Protein AF-A0A1F3AH30-F1 (afdb_monomer_lite)

Sequence (326 aa):
MCEVQVRTVLQHAWAEIEHDVQYKSEADLPKSLKKKFLSLAGLLEIADREFQAIQDEDARLKSSVLADLQDELTRDAVSETQNIATKGPSDGQNVNQNVRALLLQGLFHEAIKIYDEKIAAEPRSYTLYIGRAKARFLSGDTTGAKEDIEVALDLNPDAHVARNLKVKIIEGDVRAIPLTNDVALARSKTHAGNAALRDGMGVAAYEFYSDAQKAGASVPFSITNKAMACLVAGDYEGAKILLDSFRVIYGTPAAINIQALYTLLSCLTDAVDWEARIADLQKSVEEKGDFEMQLSPLPIVKEGLEKTVIDAEHRRRIAETFGALG

pLDDT: mean 84.52, std 13.94, range [35.22, 97.81]

Secondary structure (DSSP, 8-state):
--------HHHHHHHHHHHHHHHH-TTT--HHHHHHHHHHHHHHHHHHHHHHHHHHHHHHHHHHHHHHHHHHHHHHHHHHHHHHTTS-------GGG-HHHHHHTT-HHHHHHHHHHHHHH-TT-HHHHHHHHHHHHHHT-HHHHHHHHHHHHHH-TT-HHHHHHHHHHHH-----S-----HHHHHHHHHHHHHHHHTT-HHHHHHHHHHHHHTT--HHHHHHHHHHHHHHHT-HHHHHHHHHT----TTSHHHHHHHHHHHHHHHHTT-TTHHHHHHHHHHHHHHH----GGGSSHHHHHHHHHHH---HHHHHHHHHHHHTT-

Structure (mmCIF, N/CA/C/O backbone):
data_AF-A0A1F3AH30-F1
#
_entry.id   AF-A0A1F3AH30-F1
#
loop_
_atom_site.group_PDB
_atom_site.id
_atom_site.type_symbol
_atom_site.label_atom_id
_atom_site.label_alt_id
_atom_site.label_comp_id
_atom_site.label_asym_id
_atom_site.label_entity_id
_atom_site.label_seq_id
_atom_site.pdbx_PDB_ins_code
_atom_site.Cartn_x
_atom_site.Cartn_y
_atom_site.Cartn_z
_atom_site.occupancy
_atom_site.B_iso_or_equiv
_atom_site.auth_seq_id
_atom_site.auth_comp_id
_atom_site.auth_asym_id
_atom_site.auth_atom_id
_atom_site.pdbx_PDB_model_num
ATOM 1 N N . MET A 1 1 ? -29.067 22.605 17.249 1.00 40.50 1 MET A N 1
ATOM 2 C CA . MET A 1 1 ? -28.159 21.446 17.380 1.00 40.50 1 MET A CA 1
ATOM 3 C C . MET A 1 1 ? -28.808 20.298 16.647 1.00 40.50 1 MET A C 1
ATOM 5 O O . MET A 1 1 ? -29.960 20.014 16.940 1.00 40.50 1 MET A O 1
ATOM 9 N N . CYS A 1 2 ? -28.123 19.723 15.666 1.00 41.19 2 CYS A N 1
ATOM 10 C CA . CYS A 1 2 ? -28.570 18.515 14.984 1.00 41.19 2 CYS A CA 1
ATOM 11 C C . CYS A 1 2 ? -27.630 17.394 15.441 1.00 41.19 2 CYS A C 1
ATOM 13 O O . CYS A 1 2 ? -26.417 17.556 15.316 1.00 41.19 2 CYS A O 1
ATOM 15 N N . GLU A 1 3 ? -28.166 16.325 16.028 1.00 53.28 3 GLU A N 1
ATOM 16 C CA . GLU A 1 3 ? -27.409 15.116 16.368 1.00 53.28 3 GLU A CA 1
ATOM 17 C C . GLU A 1 3 ? -27.672 14.087 15.270 1.00 53.28 3 GLU A C 1
ATOM 19 O O . GLU A 1 3 ? -28.821 13.739 14.997 1.00 53.28 3 GLU A O 1
ATOM 24 N N . VAL A 1 4 ? -26.611 13.629 14.610 1.00 47.59 4 VAL A N 1
ATOM 25 C CA . VAL A 1 4 ? -26.699 12.563 13.611 1.00 47.59 4 VAL A CA 1
ATOM 26 C C . VAL A 1 4 ? -26.415 11.249 14.325 1.00 47.59 4 VAL A C 1
ATOM 28 O O . VAL A 1 4 ? -25.284 11.005 14.737 1.00 47.59 4 VAL A O 1
ATOM 31 N N . GLN A 1 5 ? -27.437 10.407 14.474 1.00 50.19 5 GLN A N 1
ATOM 32 C CA . GLN A 1 5 ? -27.267 9.047 14.981 1.00 50.19 5 GLN A CA 1
ATOM 33 C C . GLN A 1 5 ? -27.132 8.071 13.816 1.00 50.19 5 GLN A C 1
ATOM 35 O O . GLN A 1 5 ? -28.026 7.967 12.978 1.00 50.19 5 GLN A O 1
ATOM 40 N N . VAL A 1 6 ? -26.022 7.337 13.779 1.00 59.97 6 VAL A N 1
ATOM 41 C CA . VAL A 1 6 ? -25.834 6.214 12.857 1.00 59.97 6 VAL A CA 1
ATOM 42 C C . VAL A 1 6 ? -26.335 4.959 13.566 1.00 59.97 6 VAL A C 1
ATOM 44 O O . VAL A 1 6 ? -25.810 4.595 14.615 1.00 59.97 6 VAL A O 1
ATOM 47 N N . ARG A 1 7 ? -27.378 4.328 13.020 1.00 70.00 7 ARG A N 1
ATOM 48 C CA . ARG A 1 7 ? -27.951 3.069 13.516 1.00 70.00 7 ARG A CA 1
ATOM 49 C C . ARG A 1 7 ? -27.998 2.060 12.380 1.00 70.00 7 ARG A C 1
ATOM 51 O O . ARG A 1 7 ? -28.249 2.440 11.235 1.00 70.00 7 ARG A O 1
ATOM 58 N N . THR A 1 8 ? -27.796 0.785 12.686 1.00 79.88 8 THR A N 1
ATOM 59 C CA . THR A 1 8 ? -28.009 -0.273 11.693 1.00 79.88 8 THR A CA 1
ATOM 60 C C . THR A 1 8 ? -29.505 -0.445 11.409 1.00 79.88 8 THR A C 1
ATOM 62 O O . THR A 1 8 ? -30.362 -0.037 12.199 1.00 79.88 8 THR A O 1
ATOM 65 N N . VAL A 1 9 ? -29.845 -1.080 10.283 1.00 79.94 9 VAL A N 1
ATOM 66 C CA . VAL A 1 9 ? -31.245 -1.387 9.936 1.00 79.94 9 VAL A CA 1
ATOM 67 C C . VAL A 1 9 ? -31.906 -2.244 11.024 1.00 79.94 9 VAL A C 1
ATOM 69 O O . VAL A 1 9 ? -33.077 -2.040 11.334 1.00 79.94 9 VAL A O 1
ATOM 72 N N . LEU A 1 10 ? -31.151 -3.154 11.651 1.00 80.69 10 LEU A N 1
ATOM 73 C CA . LEU A 1 10 ? -31.645 -4.003 12.738 1.00 80.69 10 LEU A CA 1
ATOM 74 C C . LEU A 1 10 ? -31.864 -3.215 14.031 1.00 80.69 10 LEU A C 1
ATOM 76 O O . LEU A 1 10 ? -32.889 -3.405 14.679 1.00 80.69 10 LEU A O 1
ATOM 80 N N . GLN A 1 11 ? -30.963 -2.292 14.376 1.00 78.81 11 GLN A N 1
ATOM 81 C CA . GLN A 1 11 ? -31.144 -1.394 15.521 1.00 78.81 11 GLN A CA 1
ATOM 82 C C . GLN A 1 11 ? -32.345 -0.459 15.328 1.00 78.81 11 GLN A C 1
ATOM 84 O O . GLN A 1 11 ? -33.081 -0.192 16.277 1.00 78.81 11 GLN A O 1
ATOM 89 N N . HIS A 1 12 ? -32.575 0.021 14.101 1.00 81.19 12 HIS A N 1
ATOM 90 C CA . HIS A 1 12 ? -33.746 0.833 13.771 1.00 81.19 12 HIS A CA 1
ATOM 91 C C . HIS A 1 12 ? -35.044 0.021 13.859 1.00 81.19 12 HIS A C 1
ATOM 93 O O . HIS A 1 12 ? -35.981 0.439 14.534 1.00 81.19 12 HIS A O 1
ATOM 99 N N . ALA A 1 13 ? -35.078 -1.160 13.234 1.00 79.75 13 ALA A N 1
ATOM 100 C CA . ALA A 1 13 ? -36.226 -2.059 13.295 1.00 79.75 13 ALA A CA 1
ATOM 101 C C . ALA A 1 13 ? -36.535 -2.485 14.739 1.00 79.75 13 ALA A C 1
ATOM 103 O O . ALA A 1 13 ? -37.696 -2.528 15.135 1.00 79.75 13 ALA A O 1
ATOM 104 N N . TRP A 1 14 ? -35.505 -2.749 15.551 1.00 82.75 14 TRP A N 1
ATOM 105 C CA . TRP A 1 14 ? -35.677 -3.038 16.971 1.00 82.75 14 TRP A CA 1
ATOM 106 C C . TRP A 1 14 ? -36.277 -1.854 17.729 1.00 82.75 14 TRP A C 1
ATOM 108 O O . TRP A 1 14 ? -37.234 -2.052 18.469 1.00 82.75 14 TRP A O 1
ATOM 118 N N . ALA A 1 15 ? -35.767 -0.637 17.522 1.00 80.88 15 ALA A N 1
ATOM 119 C CA . ALA A 1 15 ? -36.285 0.557 18.187 1.00 80.88 15 ALA A CA 1
ATOM 120 C C . ALA A 1 15 ? -37.761 0.827 17.840 1.00 80.88 15 ALA A C 1
ATOM 122 O O . ALA A 1 15 ? -38.532 1.203 18.720 1.00 80.88 15 ALA A O 1
ATOM 123 N N . GLU A 1 16 ? -38.174 0.591 16.591 1.00 81.88 16 GLU A N 1
ATOM 124 C CA . GLU A 1 16 ? -39.583 0.661 16.180 1.00 81.88 16 GLU A CA 1
ATOM 125 C C . GLU A 1 16 ? -40.438 -0.413 16.863 1.00 81.88 16 GLU A C 1
ATOM 127 O O . GLU A 1 16 ? -41.488 -0.100 17.421 1.00 81.88 16 GLU A O 1
ATOM 132 N N . ILE A 1 17 ? -39.984 -1.672 16.865 1.00 80.75 17 ILE A N 1
ATOM 133 C CA . ILE A 1 17 ? -40.708 -2.794 17.483 1.00 80.75 17 ILE A CA 1
ATOM 134 C C . ILE A 1 17 ? -40.824 -2.602 19.000 1.00 80.75 17 ILE A C 1
ATOM 136 O O . ILE A 1 17 ? -41.885 -2.840 19.576 1.00 80.75 17 ILE A O 1
ATOM 140 N N . GLU A 1 18 ? -39.745 -2.180 19.657 1.00 79.25 18 GLU A N 1
ATOM 141 C CA . GLU A 1 18 ? -39.722 -1.881 21.085 1.00 79.25 18 GLU A CA 1
ATOM 142 C C . GLU A 1 18 ? -40.681 -0.750 21.421 1.00 79.25 18 GLU A C 1
ATOM 144 O O . GLU A 1 18 ? -41.494 -0.908 22.333 1.00 79.25 18 GLU A O 1
ATOM 149 N N . HIS A 1 19 ? -40.635 0.342 20.658 1.00 75.94 19 HIS A N 1
ATOM 150 C CA . HIS A 1 19 ? -41.541 1.463 20.839 1.00 75.94 19 HIS A CA 1
ATOM 151 C C . HIS A 1 19 ? -43.002 1.031 20.658 1.00 75.94 19 HIS A C 1
ATOM 153 O O . HIS A 1 19 ? -43.820 1.297 21.530 1.00 75.94 19 HIS A O 1
ATOM 159 N N . ASP A 1 20 ? -43.343 0.294 19.601 1.00 73.50 20 ASP A N 1
ATOM 160 C CA . ASP A 1 20 ? -44.716 -0.158 19.346 1.00 73.50 20 ASP A CA 1
ATOM 161 C C . ASP A 1 20 ? -45.248 -1.135 20.400 1.00 73.50 20 ASP A C 1
ATOM 163 O O . ASP A 1 20 ? -46.430 -1.086 20.758 1.00 73.50 20 ASP A O 1
ATOM 167 N N . VAL A 1 21 ? -44.390 -2.026 20.903 1.00 71.44 21 VAL A N 1
ATOM 168 C CA . VAL A 1 21 ? -44.751 -2.977 21.957 1.00 71.44 21 VAL A CA 1
ATOM 169 C C . VAL A 1 21 ? -44.895 -2.251 23.292 1.00 71.44 21 VAL A C 1
ATOM 171 O O . VAL A 1 21 ? -45.931 -2.388 23.933 1.00 71.44 21 VAL A O 1
ATOM 174 N N . GLN A 1 22 ? -43.918 -1.437 23.699 1.00 64.25 22 GLN A N 1
ATOM 175 C CA . GLN A 1 22 ? -43.965 -0.711 24.973 1.00 64.25 22 GLN A CA 1
ATOM 176 C C . GLN A 1 22 ? -45.090 0.329 25.008 1.00 64.25 22 GLN A C 1
ATOM 178 O O . GLN A 1 22 ? -45.820 0.389 25.996 1.00 64.25 22 GLN A O 1
ATOM 183 N N . TYR A 1 23 ? -45.303 1.071 23.918 1.00 58.66 23 TYR A N 1
ATOM 184 C CA . TYR A 1 23 ? -46.345 2.096 23.815 1.00 58.66 23 TYR A CA 1
ATOM 185 C C . TYR A 1 23 ? -47.763 1.507 23.879 1.00 58.66 23 TYR A C 1
ATOM 187 O O . TYR A 1 23 ? -48.676 2.137 24.407 1.00 58.66 23 TYR A O 1
ATOM 195 N N . LYS A 1 24 ? -47.971 0.279 23.377 1.00 61.84 24 LYS A N 1
ATOM 196 C CA . LYS A 1 24 ? -49.280 -0.400 23.424 1.00 61.84 24 LYS A CA 1
ATOM 197 C C . LYS A 1 24 ? -49.486 -1.280 24.664 1.00 61.84 24 LYS A C 1
ATOM 199 O O . LYS A 1 24 ? -50.596 -1.775 24.847 1.00 61.84 24 LYS A O 1
ATOM 204 N N . SER A 1 25 ? -48.470 -1.512 25.504 1.00 59.97 25 SER A N 1
ATOM 205 C CA . SER A 1 25 ? -48.542 -2.529 26.570 1.00 59.97 25 SER A CA 1
ATOM 206 C C . SER A 1 25 ? -47.888 -2.149 27.906 1.00 59.97 25 SER A C 1
ATOM 208 O O . SER A 1 25 ? -47.447 -3.043 28.633 1.00 59.97 25 SER A O 1
ATOM 210 N N . GLU A 1 26 ? -47.807 -0.860 28.240 1.00 50.31 26 GLU A N 1
ATOM 211 C CA . GLU A 1 26 ? -47.040 -0.324 29.382 1.00 50.31 26 GLU A CA 1
ATOM 212 C C . GLU A 1 26 ? -47.338 -0.992 30.751 1.00 50.31 26 GLU A C 1
ATOM 214 O O . GLU A 1 26 ? -46.479 -0.984 31.631 1.00 50.31 26 GLU A O 1
ATOM 219 N N . ALA A 1 27 ? -48.497 -1.649 30.929 1.00 55.50 27 ALA A N 1
ATOM 220 C CA . ALA A 1 27 ? -48.903 -2.268 32.200 1.00 55.50 27 ALA A CA 1
ATOM 221 C C . ALA A 1 27 ? -49.096 -3.806 32.206 1.00 55.50 27 ALA A C 1
ATOM 223 O O . ALA A 1 27 ? -49.029 -4.401 33.281 1.00 55.50 27 ALA A O 1
ATOM 224 N N . ASP A 1 28 ? -49.287 -4.479 31.061 1.00 64.75 28 ASP A N 1
ATOM 225 C CA . ASP A 1 28 ? -49.994 -5.783 31.055 1.00 64.75 28 ASP A CA 1
ATOM 226 C C . ASP A 1 28 ? -49.254 -6.981 30.445 1.00 64.75 28 ASP A C 1
ATOM 228 O O . ASP A 1 28 ? -49.804 -8.083 30.400 1.00 64.75 28 ASP A O 1
ATOM 232 N N . LEU A 1 29 ? -48.007 -6.837 29.981 1.00 73.38 29 LEU A N 1
ATOM 233 C CA . LEU A 1 29 ? -47.340 -7.961 29.316 1.00 73.38 29 LEU A CA 1
ATOM 234 C C . LEU A 1 29 ? -46.979 -9.074 30.332 1.00 73.38 29 LEU A C 1
ATOM 236 O O . LEU A 1 29 ? -46.137 -8.856 31.213 1.00 73.38 29 LEU A O 1
ATOM 240 N N . PRO A 1 30 ? -47.545 -10.296 30.222 1.00 83.94 30 PRO A N 1
ATOM 241 C CA . PRO A 1 30 ? -47.226 -11.393 31.128 1.00 83.94 30 PRO A CA 1
ATOM 242 C C . PRO A 1 30 ? -45.725 -11.693 31.137 1.00 83.94 30 PRO A C 1
ATOM 244 O O . PRO A 1 30 ? -45.062 -11.667 30.095 1.00 83.94 30 PRO A O 1
ATOM 247 N N . LYS A 1 31 ? -45.183 -12.066 32.304 1.00 80.81 31 LYS A N 1
ATOM 248 C CA . LYS A 1 31 ? -43.741 -12.340 32.487 1.00 80.81 31 LYS A CA 1
ATOM 249 C C . LYS A 1 31 ? -43.167 -13.310 31.444 1.00 80.81 31 LYS A C 1
ATOM 251 O O . LYS A 1 31 ? -42.023 -13.153 31.021 1.00 80.81 31 LYS A O 1
ATOM 256 N N . SER A 1 32 ? -43.955 -14.298 31.016 1.00 80.56 32 SER A N 1
ATOM 257 C CA . SER A 1 32 ? -43.567 -15.273 29.991 1.00 80.56 32 SER A CA 1
ATOM 258 C C . SER A 1 32 ? -43.358 -14.642 28.610 1.00 80.56 32 SER A C 1
ATOM 260 O O . SER A 1 32 ? -42.410 -15.013 27.920 1.00 80.56 32 SER A O 1
ATOM 262 N N . LEU A 1 33 ? -44.190 -13.674 28.216 1.00 80.44 33 LEU A N 1
ATOM 263 C CA . LEU A 1 33 ? -44.053 -12.945 26.954 1.00 80.44 33 LEU A CA 1
ATOM 264 C C . LEU A 1 33 ? -42.912 -11.925 27.021 1.00 80.44 33 LEU A C 1
ATOM 266 O O . LEU A 1 33 ? -42.121 -11.856 26.085 1.00 80.44 33 LEU A O 1
ATOM 270 N N . LYS A 1 34 ? -42.734 -11.238 28.158 1.00 81.19 34 LYS A N 1
ATOM 271 C CA . LYS A 1 34 ? -41.609 -10.308 28.360 1.00 81.19 34 LYS A CA 1
ATOM 272 C C . LYS A 1 34 ? -40.264 -11.025 28.237 1.00 81.19 34 LYS A C 1
ATOM 274 O O . LYS A 1 34 ? -39.346 -10.519 27.603 1.00 81.19 34 LYS A O 1
ATOM 279 N N . LYS A 1 35 ? -40.162 -12.243 28.784 1.00 83.19 35 LYS A N 1
ATOM 280 C CA . LYS A 1 35 ? -38.963 -13.078 28.643 1.00 83.19 35 LYS A CA 1
ATOM 281 C C . LYS A 1 35 ? -38.677 -13.433 27.179 1.00 83.19 35 LYS A C 1
ATOM 283 O O . LYS A 1 35 ? -37.533 -13.322 26.761 1.00 83.19 35 LYS A O 1
ATOM 288 N N . LYS A 1 36 ? -39.695 -13.820 26.398 1.00 84.81 36 LYS A N 1
ATOM 289 C CA . LYS A 1 36 ? -39.532 -14.111 24.959 1.00 84.81 36 LYS A CA 1
ATOM 290 C C . LYS A 1 36 ? -39.115 -12.871 24.166 1.00 84.81 36 LYS A C 1
ATOM 292 O O . LYS A 1 36 ? -38.245 -12.973 23.312 1.00 84.81 36 LYS A O 1
ATOM 297 N N . PHE A 1 37 ? -39.704 -11.720 24.479 1.00 81.88 37 PHE A N 1
ATOM 298 C CA . PHE A 1 37 ? -39.368 -10.442 23.857 1.00 81.88 37 PHE A CA 1
ATOM 299 C C . PHE A 1 37 ? -37.901 -10.057 24.099 1.00 81.88 37 PHE A C 1
ATOM 301 O O . PHE A 1 37 ? -37.177 -9.770 23.153 1.00 81.88 37 PHE A O 1
ATOM 308 N N . LEU A 1 38 ? -37.424 -10.172 25.344 1.00 81.81 38 LEU A N 1
ATOM 309 C CA . LEU A 1 38 ? -36.011 -9.956 25.682 1.00 81.81 38 LEU A CA 1
ATOM 310 C C . LEU A 1 38 ? -35.075 -10.962 24.992 1.00 81.81 38 LEU A C 1
ATOM 312 O O . LEU A 1 38 ? -33.978 -10.598 24.584 1.00 81.81 38 LEU A O 1
ATOM 316 N N . SER A 1 39 ? -35.492 -12.222 24.829 1.00 87.38 39 SER A N 1
ATOM 317 C CA . SER A 1 39 ? -34.709 -13.202 24.064 1.00 87.38 39 SER A CA 1
ATOM 318 C C . SER A 1 39 ? -34.597 -12.839 22.579 1.00 87.38 39 SER A C 1
ATOM 320 O O . SER A 1 39 ? -33.537 -13.042 21.997 1.00 87.38 39 SER A O 1
ATOM 322 N N . LEU A 1 40 ? -35.652 -12.285 21.972 1.00 86.00 40 LEU A N 1
ATOM 323 C CA . LEU A 1 40 ? -35.610 -11.789 20.591 1.00 86.00 40 LEU A CA 1
ATOM 324 C C . LEU A 1 40 ? -34.687 -10.571 20.455 1.00 86.00 40 LEU A C 1
ATOM 326 O O . LEU A 1 40 ? -33.913 -10.523 19.505 1.00 86.00 40 LEU A O 1
ATOM 330 N N . ALA A 1 41 ? -34.708 -9.653 21.427 1.00 83.56 41 ALA A N 1
ATOM 331 C CA . ALA A 1 41 ? -33.767 -8.530 21.495 1.00 83.56 41 ALA A CA 1
ATOM 332 C C . ALA A 1 41 ? -32.311 -9.019 21.453 1.00 83.56 41 ALA A C 1
ATOM 334 O O . ALA A 1 41 ? -31.523 -8.576 20.625 1.00 83.56 41 ALA A O 1
ATOM 335 N N . GLY A 1 42 ? -31.985 -10.006 22.297 1.00 86.44 42 GLY A N 1
ATOM 336 C CA . GLY A 1 42 ? -30.646 -10.591 22.346 1.00 86.44 42 GLY A CA 1
ATOM 337 C C . GLY A 1 42 ? -30.241 -11.295 21.046 1.00 86.44 42 GLY A C 1
ATOM 338 O O . GLY A 1 42 ? -29.081 -11.227 20.653 1.00 86.44 42 GLY A O 1
ATOM 339 N N . LEU A 1 43 ? -31.179 -11.940 20.341 1.00 90.00 43 LEU A N 1
ATOM 340 C CA . LEU A 1 43 ? -30.901 -12.526 19.023 1.00 90.00 43 LEU A CA 1
ATOM 341 C C . LEU A 1 43 ? -30.593 -11.456 17.970 1.00 90.00 43 LEU A C 1
ATOM 343 O O . LEU A 1 43 ? -29.697 -11.662 17.155 1.00 90.00 43 LEU A O 1
ATOM 347 N N . LEU A 1 44 ? -31.309 -10.329 17.989 1.00 84.81 44 LEU A N 1
ATOM 348 C CA . LEU A 1 44 ? -31.063 -9.215 17.072 1.00 84.81 44 LEU A CA 1
ATOM 349 C C . LEU A 1 44 ? -29.724 -8.531 17.353 1.00 84.81 44 LEU A C 1
ATOM 351 O O . LEU A 1 44 ? -29.003 -8.232 16.410 1.00 84.81 44 LEU A O 1
ATOM 355 N N . GLU A 1 45 ? -29.362 -8.347 18.623 1.00 84.19 45 GLU A N 1
ATOM 356 C CA . GLU A 1 45 ? -28.053 -7.810 19.013 1.00 84.19 45 GLU A CA 1
ATOM 357 C C . GLU A 1 45 ? -26.907 -8.719 18.546 1.00 84.19 45 GLU A C 1
ATOM 359 O O . GLU A 1 45 ? -25.915 -8.247 17.991 1.00 84.19 45 GLU A O 1
ATOM 364 N N . ILE A 1 46 ? -27.053 -10.039 18.720 1.00 90.25 46 ILE A N 1
ATOM 365 C CA . ILE A 1 46 ? -26.080 -11.007 18.202 1.00 90.25 46 ILE A CA 1
ATOM 366 C C . ILE A 1 46 ? -26.005 -10.903 16.678 1.00 90.25 46 ILE A C 1
ATOM 368 O O . ILE A 1 46 ? -24.908 -10.779 16.149 1.00 90.25 46 ILE A O 1
ATOM 372 N N . ALA A 1 47 ? -27.143 -10.913 15.979 1.00 88.25 47 ALA A N 1
ATOM 373 C CA . ALA A 1 47 ? -27.167 -10.809 14.523 1.00 88.25 47 ALA A CA 1
ATOM 374 C C . ALA A 1 47 ? -26.467 -9.534 14.026 1.00 88.25 47 ALA A C 1
ATOM 376 O O . ALA A 1 47 ? -25.658 -9.610 13.109 1.00 88.25 47 ALA A O 1
ATOM 377 N N . ASP A 1 48 ? -26.727 -8.388 14.658 1.00 84.56 48 ASP A N 1
ATOM 378 C CA . ASP A 1 48 ? -26.093 -7.107 14.337 1.00 84.56 48 ASP A CA 1
ATOM 379 C C . ASP A 1 48 ? -24.566 -7.173 14.480 1.00 84.56 48 ASP A C 1
ATOM 381 O O . ASP A 1 48 ? -23.833 -6.810 13.559 1.00 84.56 48 ASP A O 1
ATOM 385 N N . ARG A 1 49 ? -24.081 -7.731 15.597 1.00 85.88 49 ARG A N 1
ATOM 386 C CA . ARG A 1 49 ? -22.647 -7.931 15.832 1.00 85.88 49 ARG A CA 1
ATOM 387 C C . ARG A 1 49 ? -22.016 -8.858 14.795 1.00 85.88 49 ARG A C 1
ATOM 389 O O . ARG A 1 49 ? -20.928 -8.560 14.313 1.00 85.88 49 ARG A O 1
ATOM 396 N N . GLU A 1 50 ? -22.669 -9.970 14.463 1.00 89.31 50 GLU A N 1
ATOM 397 C CA . GLU A 1 50 ? -22.140 -10.913 13.471 1.00 89.31 50 GLU A CA 1
ATOM 398 C C . GLU A 1 50 ? -22.124 -10.293 12.062 1.00 89.31 50 GLU A C 1
ATOM 400 O O . GLU A 1 50 ? -21.149 -10.460 11.334 1.00 89.31 50 GLU A O 1
ATOM 405 N N . PHE A 1 51 ? -23.141 -9.510 11.678 1.00 87.44 51 PHE A N 1
ATOM 406 C CA . PHE A 1 51 ? -23.122 -8.780 10.405 1.00 87.44 51 PHE A CA 1
ATOM 407 C C . PHE A 1 51 ? -22.003 -7.739 10.349 1.00 87.44 51 PHE A C 1
ATOM 409 O O . PHE A 1 51 ? -21.334 -7.631 9.321 1.00 87.44 51 PHE A O 1
ATOM 416 N N . GLN A 1 52 ? -21.767 -7.008 11.442 1.00 84.56 52 GLN A N 1
ATOM 417 C CA . GLN A 1 52 ? -20.642 -6.079 11.525 1.00 84.56 52 GLN A CA 1
ATOM 418 C C . GLN A 1 52 ? -19.303 -6.819 11.413 1.00 84.56 52 GLN A C 1
ATOM 420 O O . GLN A 1 52 ? -18.438 -6.395 10.654 1.00 84.56 52 GLN A O 1
ATOM 425 N N . ALA A 1 53 ? -19.148 -7.955 12.100 1.00 84.81 53 ALA A N 1
ATOM 426 C CA . ALA A 1 53 ? -17.936 -8.767 12.023 1.00 84.81 53 ALA A CA 1
ATOM 427 C C . ALA A 1 53 ? -17.654 -9.253 10.590 1.00 84.81 53 ALA A C 1
ATOM 429 O O . ALA A 1 53 ? -16.517 -9.165 10.134 1.00 84.81 53 ALA A O 1
ATOM 430 N N . ILE A 1 54 ? -18.687 -9.686 9.858 1.00 86.38 54 ILE A N 1
ATOM 431 C CA . ILE A 1 54 ? -18.570 -10.088 8.447 1.00 86.38 54 ILE A CA 1
ATOM 432 C C . ILE A 1 54 ? -18.112 -8.913 7.571 1.00 86.38 54 ILE A C 1
ATOM 434 O O . ILE A 1 54 ? -17.234 -9.080 6.726 1.00 86.38 54 ILE A O 1
ATOM 438 N N . GLN A 1 55 ? -18.685 -7.720 7.762 1.00 83.88 55 GLN A N 1
ATOM 439 C CA . GLN A 1 55 ? -18.278 -6.526 7.011 1.00 83.88 55 GLN A CA 1
ATOM 440 C C . GLN A 1 55 ? -16.833 -6.121 7.321 1.00 83.88 55 GLN A C 1
ATOM 442 O O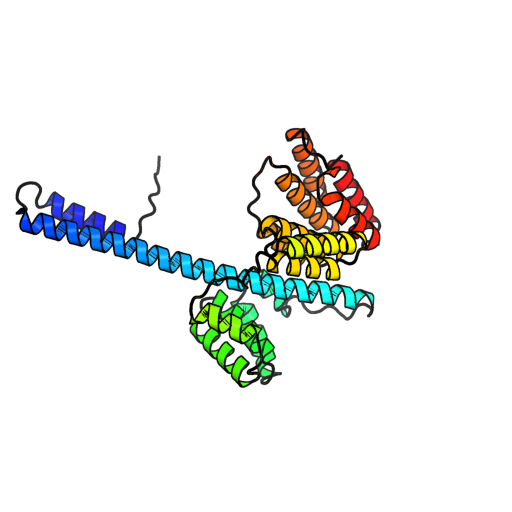 . GLN A 1 55 ? -16.072 -5.797 6.408 1.00 83.88 55 GLN A O 1
ATOM 447 N N . ASP A 1 56 ? -16.443 -6.174 8.595 1.00 82.62 56 ASP A N 1
ATOM 448 C CA . ASP A 1 56 ? -15.083 -5.874 9.033 1.00 82.62 56 ASP A CA 1
ATOM 449 C C . ASP A 1 56 ? -14.074 -6.876 8.448 1.00 82.62 56 ASP A C 1
ATOM 451 O O . ASP A 1 56 ? -12.964 -6.494 8.072 1.00 82.62 56 ASP A O 1
ATOM 455 N N . GLU A 1 57 ? -14.442 -8.154 8.356 1.00 84.19 57 GLU A N 1
ATOM 456 C CA . GLU A 1 57 ? -13.606 -9.205 7.779 1.00 84.19 57 GLU A CA 1
ATOM 457 C C . GLU A 1 57 ? -13.453 -9.058 6.258 1.00 84.19 57 GLU A C 1
ATOM 459 O O . GLU A 1 57 ? -12.325 -9.098 5.762 1.00 84.19 57 GLU A O 1
ATOM 464 N N . ASP A 1 58 ? -14.535 -8.774 5.521 1.00 84.50 58 ASP A N 1
ATOM 465 C CA . ASP A 1 58 ? -14.472 -8.466 4.081 1.00 84.50 58 ASP A CA 1
ATOM 466 C C . ASP A 1 58 ? -13.594 -7.235 3.802 1.00 84.50 58 ASP A C 1
ATOM 468 O O . ASP A 1 58 ? -12.736 -7.251 2.913 1.00 84.50 58 ASP A O 1
ATOM 472 N N . ALA A 1 59 ? -13.742 -6.178 4.608 1.00 84.50 59 ALA A N 1
ATOM 473 C CA . ALA A 1 59 ? -12.915 -4.982 4.499 1.00 84.50 59 ALA A CA 1
ATOM 474 C C . ALA A 1 59 ? -11.431 -5.301 4.736 1.00 84.50 59 ALA A C 1
ATOM 476 O O . ALA A 1 59 ? -10.577 -4.899 3.941 1.00 84.50 59 ALA A O 1
ATOM 477 N N . ARG A 1 60 ? -11.113 -6.080 5.779 1.00 82.88 60 ARG A N 1
ATOM 478 C CA . ARG A 1 60 ? -9.738 -6.537 6.052 1.00 82.88 60 ARG A CA 1
ATOM 479 C C . ARG A 1 60 ? -9.173 -7.358 4.901 1.00 82.88 60 ARG A C 1
ATOM 481 O O . ARG A 1 60 ? -8.005 -7.185 4.548 1.00 82.88 60 ARG A O 1
ATOM 488 N N . LEU A 1 61 ? -9.986 -8.224 4.304 1.00 86.00 61 LEU A N 1
ATOM 489 C CA . LEU A 1 61 ? -9.579 -9.070 3.193 1.00 86.00 61 LEU A CA 1
ATOM 490 C C . LEU A 1 61 ? -9.227 -8.238 1.954 1.00 86.00 61 LEU A C 1
ATOM 492 O O . LEU A 1 61 ? -8.145 -8.400 1.382 1.00 86.00 61 LEU A O 1
ATOM 496 N N . LYS A 1 62 ? -10.089 -7.282 1.591 1.00 87.62 62 LYS A N 1
ATOM 497 C CA . LYS A 1 62 ? -9.839 -6.320 0.506 1.00 87.62 62 LYS A CA 1
ATOM 498 C C . LYS A 1 62 ? -8.600 -5.476 0.760 1.00 87.62 62 LYS A C 1
ATOM 500 O O . LYS A 1 62 ? -7.756 -5.372 -0.126 1.00 87.62 62 LYS A O 1
ATOM 505 N N . SER A 1 63 ? -8.434 -4.941 1.970 1.00 83.88 63 SER A N 1
ATOM 506 C CA . SER A 1 63 ? -7.225 -4.198 2.340 1.00 83.88 63 SER A CA 1
ATOM 507 C C . SER A 1 63 ? -5.962 -5.053 2.221 1.00 83.88 63 SER A C 1
ATOM 509 O O . SER A 1 63 ? -4.933 -4.562 1.766 1.00 83.88 63 SER A O 1
ATOM 511 N N . SER A 1 64 ? -6.033 -6.338 2.576 1.00 83.56 64 SER A N 1
ATOM 512 C CA . SER A 1 64 ? -4.900 -7.255 2.452 1.00 83.56 64 SER A CA 1
ATOM 513 C C . SER A 1 64 ? -4.529 -7.538 0.992 1.00 83.56 64 SER A C 1
ATOM 515 O O . SER A 1 64 ? -3.350 -7.517 0.650 1.00 83.56 64 SER A O 1
ATOM 517 N N . VAL A 1 65 ? -5.513 -7.772 0.115 1.00 86.88 65 VAL A N 1
ATOM 518 C CA . VAL A 1 65 ? -5.265 -7.955 -1.329 1.00 86.88 65 VAL A CA 1
ATOM 519 C C . VAL A 1 65 ? -4.719 -6.675 -1.960 1.00 86.88 65 VAL A C 1
ATOM 521 O O . VAL A 1 65 ? -3.800 -6.741 -2.775 1.00 86.88 65 VAL A O 1
ATOM 524 N N . LEU A 1 66 ? -5.250 -5.514 -1.569 1.00 86.00 66 LEU A N 1
ATOM 525 C CA . LEU A 1 66 ? -4.775 -4.220 -2.049 1.00 86.00 66 LEU A CA 1
ATOM 526 C C . LEU A 1 66 ? -3.316 -3.975 -1.649 1.00 86.00 66 LEU A C 1
ATOM 528 O O . LEU A 1 66 ? -2.527 -3.562 -2.491 1.00 86.00 66 LEU A O 1
ATOM 532 N N . ALA A 1 67 ? -2.946 -4.274 -0.403 1.00 80.44 67 ALA A N 1
ATOM 533 C CA . ALA A 1 67 ? -1.572 -4.126 0.070 1.00 80.44 67 ALA A CA 1
ATOM 534 C C . ALA A 1 67 ? -0.594 -5.033 -0.698 1.00 80.44 67 ALA A C 1
ATOM 536 O O . ALA A 1 67 ? 0.467 -4.572 -1.114 1.00 80.44 67 ALA A O 1
ATOM 537 N N . ASP A 1 68 ? -0.961 -6.297 -0.940 1.00 82.75 68 ASP A N 1
ATOM 538 C CA . ASP A 1 68 ? -0.141 -7.218 -1.739 1.00 82.75 68 ASP A CA 1
ATOM 539 C C . ASP A 1 68 ? 0.020 -6.726 -3.183 1.00 82.75 68 ASP A C 1
ATOM 541 O O . ASP A 1 68 ? 1.102 -6.817 -3.759 1.00 82.75 68 ASP A O 1
ATOM 545 N N . LEU A 1 69 ? -1.063 -6.212 -3.777 1.00 85.50 69 LEU A N 1
ATOM 546 C CA . LEU A 1 69 ? -1.042 -5.654 -5.125 1.00 85.50 69 LEU A CA 1
ATOM 547 C C . LEU A 1 69 ? -0.141 -4.418 -5.199 1.00 85.50 69 LEU A C 1
ATOM 549 O O . LEU A 1 69 ? 0.659 -4.299 -6.121 1.00 85.50 69 LEU A O 1
ATOM 553 N N . GLN A 1 70 ? -0.251 -3.511 -4.231 1.00 82.75 70 GLN A N 1
ATOM 554 C CA . GLN A 1 70 ? 0.588 -2.318 -4.157 1.00 82.75 70 GLN A CA 1
ATOM 555 C C . GLN A 1 70 ? 2.070 -2.680 -4.009 1.00 82.75 70 GLN A C 1
ATOM 557 O O . GLN A 1 70 ? 2.899 -2.078 -4.688 1.00 82.75 70 GLN A O 1
ATOM 562 N N . ASP A 1 71 ? 2.409 -3.666 -3.174 1.00 80.44 71 ASP A N 1
ATOM 563 C CA . ASP A 1 71 ? 3.789 -4.140 -2.994 1.00 80.44 71 ASP A CA 1
ATOM 564 C C . ASP A 1 71 ? 4.356 -4.769 -4.277 1.00 80.44 71 ASP A C 1
ATOM 566 O O . ASP A 1 71 ? 5.483 -4.463 -4.659 1.00 80.44 71 ASP A O 1
ATOM 570 N N . GLU A 1 72 ? 3.574 -5.603 -4.970 1.00 82.62 72 GLU A N 1
ATOM 571 C CA . GLU A 1 72 ? 3.961 -6.206 -6.255 1.00 82.62 72 GLU A CA 1
ATOM 572 C C . GLU A 1 72 ? 4.202 -5.142 -7.324 1.00 82.62 72 GLU A C 1
ATOM 574 O O . GLU A 1 72 ? 5.285 -5.088 -7.900 1.00 82.62 72 GLU A O 1
ATOM 579 N N . LEU A 1 73 ? 3.234 -4.243 -7.525 1.00 81.12 73 LEU A N 1
ATOM 580 C CA . LEU A 1 73 ? 3.368 -3.166 -8.497 1.00 81.12 73 LEU A CA 1
ATOM 581 C C . LEU A 1 73 ? 4.597 -2.314 -8.171 1.00 81.12 73 LEU A C 1
ATOM 583 O O . LEU A 1 73 ? 5.446 -2.097 -9.032 1.00 81.12 73 LEU A O 1
ATOM 587 N N . THR A 1 74 ? 4.733 -1.852 -6.929 1.00 77.56 74 THR A N 1
ATOM 588 C CA . THR A 1 74 ? 5.867 -1.010 -6.520 1.00 77.56 74 THR A CA 1
ATOM 589 C C . THR A 1 74 ? 7.204 -1.714 -6.774 1.00 77.56 74 THR A C 1
ATOM 591 O O . THR A 1 74 ? 8.100 -1.118 -7.366 1.00 77.56 74 THR A O 1
ATOM 594 N N . ARG A 1 75 ? 7.326 -3.001 -6.424 1.00 79.00 75 ARG A N 1
ATOM 595 C CA . ARG A 1 75 ? 8.521 -3.813 -6.712 1.00 79.00 75 ARG A CA 1
ATOM 596 C C . ARG A 1 75 ? 8.853 -3.862 -8.206 1.00 79.00 75 ARG A C 1
ATOM 598 O O . ARG A 1 75 ? 10.023 -3.711 -8.572 1.00 79.00 75 ARG A O 1
ATOM 605 N N . ASP A 1 76 ? 7.849 -4.060 -9.055 1.00 78.56 76 ASP A N 1
ATOM 606 C CA . ASP A 1 76 ? 8.036 -4.146 -10.503 1.00 78.56 76 ASP A CA 1
ATOM 607 C C . ASP A 1 76 ? 8.539 -2.816 -11.082 1.00 78.56 76 ASP A C 1
ATOM 609 O O . ASP A 1 76 ? 9.557 -2.803 -11.773 1.00 78.56 76 ASP A O 1
ATOM 613 N N . ALA A 1 77 ? 7.930 -1.676 -10.730 1.00 76.38 77 ALA A N 1
ATOM 614 C CA . ALA A 1 77 ? 8.390 -0.378 -11.252 1.00 76.38 77 ALA A CA 1
ATOM 615 C C . ALA A 1 77 ? 9.762 0.025 -10.735 1.00 76.38 77 ALA A C 1
ATOM 617 O O . ALA A 1 77 ? 10.581 0.528 -11.498 1.00 76.38 77 ALA A O 1
ATOM 618 N N . VAL A 1 78 ? 10.034 -0.203 -9.452 1.00 74.38 78 VAL A N 1
ATOM 619 C CA . VAL A 1 78 ? 11.355 0.053 -8.879 1.00 74.38 78 VAL A CA 1
ATOM 620 C C . VAL A 1 78 ? 12.420 -0.727 -9.673 1.00 74.38 78 VAL A C 1
ATOM 622 O O . VAL A 1 78 ? 13.464 -0.172 -10.017 1.00 74.38 78 VAL A O 1
ATOM 625 N N . SER A 1 79 ? 12.121 -1.967 -10.075 1.00 72.69 79 SER A N 1
ATOM 626 C CA . SER A 1 79 ? 12.994 -2.785 -10.928 1.00 72.69 79 SER A CA 1
ATOM 627 C C . SER A 1 79 ? 13.077 -2.282 -12.383 1.00 72.69 79 SER A C 1
ATOM 629 O O . SER A 1 79 ? 14.148 -2.321 -12.993 1.00 72.69 79 SER A O 1
ATOM 631 N N . GLU A 1 80 ? 11.979 -1.788 -12.962 1.00 72.38 80 GLU A N 1
ATOM 632 C CA . GLU A 1 80 ? 11.941 -1.203 -14.312 1.00 72.38 80 GLU A CA 1
ATOM 633 C C . GLU A 1 80 ? 12.761 0.091 -14.415 1.00 72.38 80 GLU A C 1
ATOM 635 O O . GLU A 1 80 ? 13.526 0.250 -15.371 1.00 72.38 80 GLU A O 1
ATOM 640 N N . THR A 1 81 ? 12.692 0.979 -13.420 1.00 65.81 81 THR A N 1
ATOM 641 C CA . THR A 1 81 ? 13.437 2.250 -13.416 1.00 65.81 81 THR A CA 1
ATOM 642 C C . THR A 1 81 ? 14.952 2.026 -13.440 1.00 65.81 81 THR A C 1
ATOM 644 O O . THR A 1 81 ? 15.683 2.744 -14.127 1.00 65.81 81 THR A O 1
ATOM 647 N N . GLN A 1 82 ? 15.438 0.959 -12.795 1.00 60.94 82 GLN A N 1
ATOM 648 C CA . GLN A 1 82 ? 16.842 0.545 -12.882 1.00 60.94 82 GLN A CA 1
ATOM 649 C C . GLN A 1 82 ? 17.236 0.084 -14.298 1.00 60.94 82 GLN A C 1
ATOM 651 O O . GLN A 1 82 ? 18.362 0.323 -14.737 1.00 60.94 82 GLN A O 1
ATOM 656 N N . ASN A 1 83 ? 16.318 -0.536 -15.043 1.00 55.72 83 ASN A N 1
ATOM 657 C CA . ASN A 1 83 ? 16.575 -0.985 -16.411 1.00 55.72 83 ASN A CA 1
ATOM 658 C C . ASN A 1 83 ? 16.583 0.179 -17.419 1.00 55.72 83 ASN A C 1
ATOM 660 O O . ASN A 1 83 ? 17.387 0.155 -18.355 1.00 55.72 83 ASN A O 1
ATOM 664 N N . ILE A 1 84 ? 15.777 1.227 -17.212 1.00 53.56 84 ILE A N 1
ATOM 665 C CA . ILE A 1 84 ? 15.758 2.443 -18.056 1.00 53.56 84 ILE A CA 1
ATOM 666 C C . ILE A 1 84 ? 17.085 3.219 -17.958 1.00 53.56 84 ILE A C 1
ATOM 668 O O . ILE A 1 84 ? 17.563 3.770 -18.946 1.00 53.56 84 ILE A O 1
ATOM 672 N N . ALA A 1 85 ? 17.770 3.184 -16.812 1.00 49.22 85 ALA A N 1
ATOM 673 C CA . ALA A 1 85 ? 19.123 3.742 -16.702 1.00 49.22 85 ALA A CA 1
ATOM 674 C C . ALA A 1 85 ? 20.164 3.005 -17.583 1.00 49.22 85 ALA A C 1
ATOM 676 O O . ALA A 1 85 ? 21.234 3.546 -17.858 1.00 49.22 85 ALA A O 1
ATOM 677 N N . THR A 1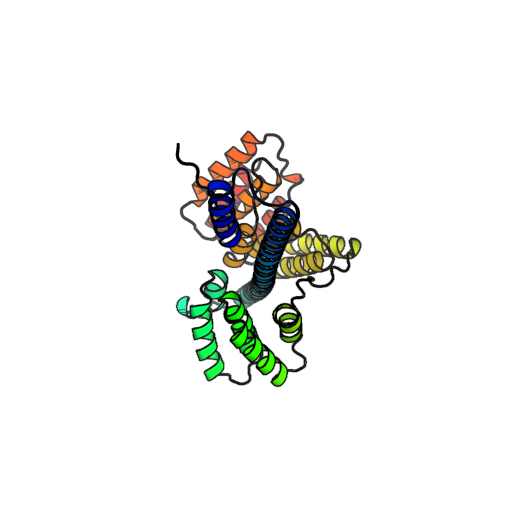 86 ? 19.858 1.786 -18.055 1.00 45.28 86 THR A N 1
ATOM 678 C CA . THR A 1 86 ? 20.749 0.960 -18.901 1.00 45.28 86 THR A CA 1
ATOM 679 C C . THR A 1 86 ? 20.328 0.876 -20.371 1.00 45.28 86 THR A C 1
ATOM 681 O O . THR A 1 86 ? 21.151 0.564 -21.233 1.00 45.28 86 THR A O 1
ATOM 684 N N . LYS A 1 87 ? 19.067 1.182 -20.685 1.00 38.81 87 LYS A N 1
ATOM 685 C CA . LYS A 1 87 ? 18.536 1.281 -22.047 1.00 38.81 87 LYS A CA 1
ATOM 686 C C . LYS A 1 87 ? 17.862 2.637 -22.172 1.00 38.81 87 LYS A C 1
ATOM 688 O O . LYS A 1 87 ? 16.859 2.866 -21.511 1.00 38.81 87 LYS A O 1
ATOM 693 N N . GLY A 1 88 ? 18.440 3.513 -22.999 1.00 38.09 88 GLY A N 1
ATOM 694 C CA . GLY A 1 88 ? 17.950 4.873 -23.236 1.00 38.09 88 GLY A CA 1
ATOM 695 C C . GLY A 1 88 ? 16.440 4.951 -23.511 1.00 38.09 88 GLY A C 1
ATOM 696 O O . GLY A 1 88 ? 15.814 3.932 -23.803 1.00 38.09 88 GLY A O 1
ATOM 6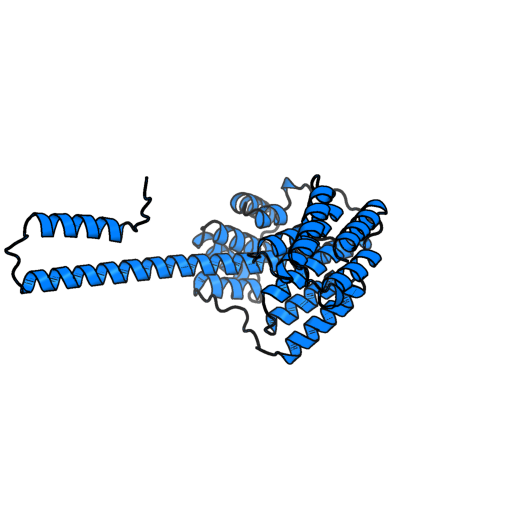97 N N . PRO A 1 89 ? 15.860 6.160 -23.422 1.00 36.19 89 PRO A N 1
ATOM 698 C CA . PRO A 1 89 ? 14.426 6.367 -23.251 1.00 36.19 89 PRO A CA 1
ATOM 699 C C . PRO A 1 89 ? 13.644 5.662 -24.360 1.00 36.19 89 PRO A C 1
ATOM 701 O O . PRO A 1 89 ? 13.688 6.074 -25.517 1.00 36.19 89 PRO A O 1
ATOM 704 N N . SER A 1 90 ? 12.955 4.573 -24.019 1.00 40.75 90 SER A N 1
ATOM 705 C CA . SER A 1 90 ? 11.967 3.986 -24.915 1.00 40.75 90 SER A CA 1
ATOM 706 C C . SER A 1 90 ? 10.703 4.827 -24.834 1.00 40.75 90 SER A C 1
ATOM 708 O O . SER A 1 90 ? 10.221 5.094 -23.732 1.00 40.75 90 SER A O 1
ATOM 710 N N . ASP A 1 91 ? 10.222 5.238 -26.006 1.00 35.22 91 ASP A N 1
ATOM 711 C CA . ASP A 1 91 ? 9.066 6.099 -26.240 1.00 35.22 91 ASP A CA 1
ATOM 712 C C . ASP A 1 91 ? 7.911 5.901 -25.252 1.00 35.22 91 ASP A C 1
ATOM 714 O O . ASP A 1 91 ? 7.546 4.780 -24.889 1.00 35.22 91 ASP A O 1
ATOM 718 N N . GLY A 1 92 ? 7.335 7.038 -24.854 1.00 42.97 92 GLY A N 1
ATOM 719 C CA . GLY A 1 92 ? 6.322 7.171 -23.817 1.00 42.97 92 GLY A CA 1
ATOM 720 C C . GLY A 1 92 ? 5.229 6.111 -23.887 1.00 42.97 92 GLY A C 1
ATOM 721 O O . GLY A 1 92 ? 4.406 6.087 -24.804 1.00 42.97 92 GLY A O 1
ATOM 722 N N . GLN A 1 93 ? 5.188 5.261 -22.863 1.00 42.06 93 GLN A N 1
ATOM 723 C CA . GLN A 1 93 ? 4.055 4.381 -22.641 1.00 42.06 93 GLN A CA 1
ATOM 724 C C . GLN A 1 93 ? 2.855 5.223 -22.206 1.00 42.06 93 GLN A C 1
ATOM 726 O O . GLN A 1 93 ? 2.854 5.911 -21.187 1.00 42.06 93 GLN A O 1
ATOM 731 N N . ASN A 1 94 ? 1.850 5.183 -23.070 1.00 40.84 94 ASN A N 1
ATOM 732 C CA . ASN A 1 94 ? 0.568 5.851 -22.992 1.00 40.84 94 ASN A CA 1
ATOM 733 C C . ASN A 1 94 ? -0.067 5.679 -21.596 1.00 40.84 94 ASN A C 1
ATOM 735 O O . ASN A 1 94 ? -0.433 4.570 -21.207 1.00 40.84 94 ASN A O 1
ATOM 739 N N . VAL A 1 95 ? -0.215 6.776 -20.845 1.00 40.53 95 VAL A N 1
ATOM 740 C CA . VAL A 1 95 ? -0.744 6.795 -19.464 1.00 40.53 95 VAL A CA 1
ATOM 741 C C . VAL A 1 95 ? -2.133 6.137 -19.368 1.00 40.53 95 VAL A C 1
ATOM 743 O O . VAL A 1 95 ? -2.445 5.507 -18.362 1.00 40.53 95 VAL A O 1
ATOM 746 N N . ASN A 1 96 ? -2.926 6.169 -20.448 1.00 38.47 96 ASN A N 1
ATOM 747 C CA . ASN A 1 96 ? -4.250 5.533 -20.527 1.00 38.47 96 ASN A CA 1
ATOM 748 C C . ASN A 1 96 ? -4.230 4.004 -20.746 1.00 38.47 96 ASN A C 1
ATOM 750 O O . ASN A 1 96 ? -5.281 3.376 -20.689 1.00 38.47 96 ASN A O 1
ATOM 754 N N . GLN A 1 97 ? -3.066 3.391 -20.982 1.00 52.62 97 GLN A N 1
ATOM 755 C CA . GLN A 1 97 ? -2.889 1.930 -21.055 1.00 52.62 97 GLN A CA 1
ATOM 756 C C . GLN A 1 97 ? -2.097 1.377 -19.861 1.00 52.62 97 GLN A C 1
ATOM 758 O O . GLN A 1 97 ? -1.832 0.171 -19.779 1.00 52.62 97 GLN A O 1
ATOM 763 N N . ASN A 1 98 ? -1.724 2.248 -18.917 1.00 76.25 98 ASN A N 1
ATOM 764 C CA . ASN A 1 98 ? -0.951 1.855 -17.758 1.00 76.25 98 ASN A CA 1
ATOM 765 C C . ASN A 1 98 ? -1.862 1.234 -16.688 1.00 76.25 98 ASN A C 1
ATOM 767 O O . ASN A 1 98 ? -2.383 1.910 -15.800 1.00 76.25 98 ASN A O 1
ATOM 771 N N . VAL A 1 99 ? -2.039 -0.087 -16.782 1.00 83.31 99 VAL A N 1
ATOM 772 C CA . VAL A 1 99 ? -2.802 -0.904 -15.822 1.00 83.31 99 VAL A CA 1
ATOM 773 C C . VAL A 1 99 ? -2.384 -0.617 -14.382 1.00 83.31 99 VAL A C 1
ATOM 775 O O . VAL A 1 99 ? -3.240 -0.543 -13.506 1.00 83.31 99 VAL A O 1
ATOM 778 N N . ARG A 1 100 ? -1.086 -0.401 -14.137 1.00 83.25 100 ARG A N 1
ATOM 779 C CA . ARG A 1 100 ? -0.561 -0.054 -12.814 1.00 83.25 100 ARG A CA 1
ATOM 780 C C . ARG A 1 100 ? -1.225 1.216 -12.279 1.00 83.25 100 ARG A C 1
ATOM 782 O O . ARG A 1 100 ? -1.802 1.166 -11.201 1.00 83.25 100 ARG A O 1
ATOM 789 N N . ALA A 1 101 ? -1.199 2.314 -13.034 1.00 80.25 101 ALA A N 1
ATOM 790 C CA . ALA A 1 101 ? -1.763 3.593 -12.595 1.00 80.25 101 ALA A CA 1
ATOM 791 C C . ALA A 1 101 ? -3.261 3.469 -12.264 1.00 80.25 101 ALA A C 1
ATOM 793 O O . ALA A 1 101 ? -3.720 3.959 -11.234 1.00 80.25 101 ALA A O 1
ATOM 794 N N . LEU A 1 102 ? -4.018 2.737 -13.090 1.00 87.00 102 LEU A N 1
ATOM 795 C CA . LEU A 1 102 ? -5.441 2.477 -12.845 1.00 87.00 102 LEU A CA 1
ATOM 796 C C . LEU A 1 102 ? -5.667 1.691 -11.546 1.00 87.00 102 LEU A C 1
ATOM 798 O O . LEU A 1 102 ? -6.532 2.053 -10.749 1.00 87.00 102 LEU A O 1
ATOM 802 N N . LEU A 1 103 ? -4.878 0.640 -11.307 1.00 87.31 103 LEU A N 1
ATOM 803 C CA . LEU A 1 103 ? -4.964 -0.164 -10.086 1.00 87.31 103 LEU A CA 1
ATOM 804 C C . LEU A 1 103 ? -4.604 0.645 -8.837 1.00 87.31 103 LEU A C 1
ATOM 806 O O . LEU A 1 103 ? -5.269 0.513 -7.811 1.00 87.31 103 LEU A O 1
ATOM 810 N N . LEU A 1 104 ? -3.590 1.505 -8.929 1.00 81.50 104 LEU A N 1
ATOM 811 C CA . LEU A 1 104 ? -3.133 2.344 -7.823 1.00 81.50 104 LEU A CA 1
ATOM 812 C C . LEU A 1 104 ? -4.119 3.468 -7.484 1.00 81.50 104 LEU A C 1
ATOM 814 O O . LEU A 1 104 ? -4.272 3.817 -6.316 1.00 81.50 104 LEU A O 1
ATOM 818 N N . GLN A 1 105 ? -4.841 3.982 -8.480 1.00 83.12 105 GLN A N 1
ATOM 819 C CA . GLN A 1 105 ? -5.915 4.966 -8.298 1.00 83.12 105 GLN A CA 1
ATOM 820 C C . GLN A 1 105 ? -7.246 4.337 -7.846 1.00 83.12 105 GLN A C 1
ATOM 822 O O . GLN A 1 105 ? -8.219 5.055 -7.620 1.00 83.12 105 GLN A O 1
ATOM 827 N N . GLY A 1 106 ? -7.320 3.006 -7.731 1.00 87.44 106 GLY A N 1
ATOM 828 C CA . GLY A 1 106 ? -8.556 2.293 -7.397 1.00 87.44 106 GLY A CA 1
ATOM 829 C C . GLY A 1 106 ? -9.575 2.238 -8.541 1.00 87.44 106 GLY A C 1
ATOM 830 O O . GLY A 1 106 ? -10.730 1.867 -8.330 1.00 87.44 106 GLY A O 1
ATOM 831 N N . LEU A 1 107 ? -9.168 2.573 -9.769 1.00 90.00 107 LEU A N 1
ATOM 832 C CA . LEU A 1 107 ? -9.993 2.513 -10.978 1.00 90.00 107 LEU A CA 1
ATOM 833 C C . LEU A 1 107 ? -10.056 1.076 -11.520 1.00 90.00 107 LEU A C 1
ATOM 835 O O . LEU A 1 107 ? -9.687 0.788 -12.660 1.00 90.00 107 LEU A O 1
ATOM 839 N N . PHE A 1 108 ? -10.531 0.149 -10.684 1.00 94.06 108 PHE A N 1
ATOM 840 C CA . PHE A 1 108 ? -10.491 -1.289 -10.959 1.00 94.06 108 PHE A CA 1
ATOM 841 C C . PHE A 1 108 ? -11.290 -1.690 -12.203 1.00 94.06 108 PHE A C 1
ATOM 843 O O . PHE A 1 108 ? -10.841 -2.545 -12.959 1.00 94.06 108 PHE A O 1
ATOM 850 N N . HIS A 1 109 ? -12.434 -1.053 -12.466 1.00 94.81 109 HIS A N 1
AT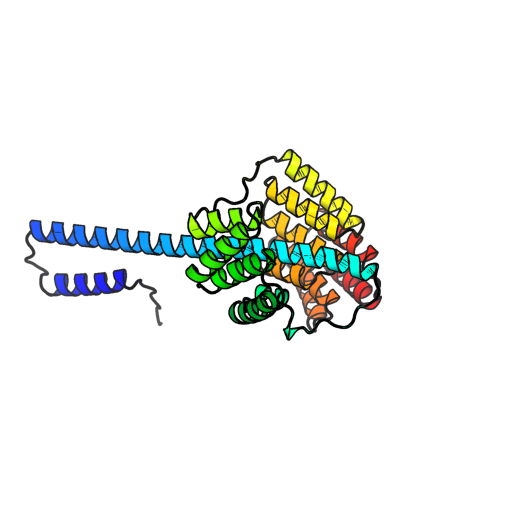OM 851 C CA . HIS A 1 109 ? -13.231 -1.347 -13.662 1.00 94.81 109 HIS A CA 1
ATOM 852 C C . HIS A 1 109 ? -12.506 -0.995 -14.964 1.00 94.81 109 HIS A C 1
ATOM 854 O O . HIS A 1 109 ? -12.595 -1.751 -15.928 1.00 94.81 109 HIS A O 1
ATOM 860 N N . GLU A 1 110 ? -11.762 0.111 -14.994 1.00 92.25 110 GLU A N 1
ATOM 861 C CA . GLU A 1 110 ? -10.954 0.464 -16.163 1.00 92.25 110 GLU A CA 1
ATOM 862 C C . GLU A 1 110 ? -9.755 -0.482 -16.293 1.00 92.25 110 GLU A C 1
ATOM 864 O O . GLU A 1 110 ? -9.471 -0.963 -17.387 1.00 92.25 110 GLU A O 1
ATOM 869 N N . ALA A 1 111 ? -9.115 -0.852 -15.176 1.00 92.81 111 ALA A N 1
ATOM 870 C CA . ALA A 1 111 ? -8.044 -1.848 -15.187 1.00 92.81 111 ALA A CA 1
ATOM 871 C C . ALA A 1 111 ? -8.517 -3.209 -15.736 1.00 92.81 111 ALA A C 1
ATOM 873 O O . ALA A 1 111 ? -7.796 -3.837 -16.510 1.00 92.81 111 ALA A O 1
ATOM 874 N N . ILE A 1 112 ? -9.734 -3.650 -15.386 1.00 96.38 112 ILE A N 1
ATOM 875 C CA . ILE A 1 112 ? -10.336 -4.894 -15.895 1.00 96.38 112 ILE A CA 1
ATOM 876 C C . ILE A 1 112 ? -10.478 -4.855 -17.420 1.00 96.38 112 ILE A C 1
ATOM 878 O O . ILE A 1 112 ? -10.098 -5.827 -18.065 1.00 96.38 112 ILE A O 1
ATOM 882 N N . LYS A 1 113 ? -10.935 -3.739 -18.007 1.00 94.81 113 LYS A N 1
ATOM 883 C CA . LYS A 1 113 ? -11.046 -3.612 -19.473 1.00 94.81 113 LYS A CA 1
ATOM 884 C C . LYS A 1 113 ? -9.694 -3.789 -20.162 1.00 94.81 113 LYS A C 1
ATOM 886 O O . LYS A 1 113 ? -9.597 -4.516 -21.145 1.00 94.81 113 LYS A O 1
ATOM 891 N N . ILE A 1 114 ? -8.637 -3.185 -19.613 1.00 92.94 114 ILE A N 1
ATOM 892 C CA . ILE A 1 114 ? -7.287 -3.355 -20.162 1.00 92.94 114 ILE A CA 1
ATOM 893 C C . ILE A 1 114 ? -6.811 -4.809 -20.012 1.00 92.94 114 ILE A C 1
ATOM 895 O O . ILE A 1 114 ? -6.165 -5.342 -20.915 1.00 92.94 114 ILE A O 1
ATOM 899 N N . TYR A 1 115 ? -7.134 -5.486 -18.904 1.00 94.06 115 TYR A N 1
ATOM 900 C CA . TYR A 1 115 ? -6.847 -6.916 -18.768 1.00 94.06 115 TYR A CA 1
ATOM 901 C C . TYR A 1 115 ? -7.607 -7.765 -19.788 1.00 94.06 115 TYR A C 1
ATOM 903 O O . TYR A 1 115 ? -7.016 -8.690 -20.336 1.00 94.06 115 TYR A O 1
ATOM 911 N N . ASP A 1 116 ? -8.873 -7.457 -20.069 1.00 95.56 116 ASP A N 1
ATOM 912 C CA . ASP A 1 116 ? -9.663 -8.172 -21.074 1.00 95.56 116 ASP A CA 1
ATOM 913 C C . ASP A 1 116 ? -9.008 -8.081 -22.461 1.00 95.56 116 ASP A C 1
ATOM 915 O O . ASP A 1 116 ? -8.842 -9.101 -23.134 1.00 95.56 116 ASP A O 1
ATOM 919 N N . GLU A 1 117 ? -8.551 -6.889 -22.855 1.00 93.81 117 GLU A N 1
ATOM 920 C CA . GLU A 1 117 ? -7.819 -6.672 -24.109 1.00 93.81 117 GLU A CA 1
ATOM 921 C C . GLU A 1 117 ? -6.498 -7.456 -24.153 1.00 93.81 117 GLU A C 1
ATOM 923 O O . GLU A 1 117 ? -6.209 -8.144 -25.136 1.00 93.81 117 GLU A O 1
ATOM 928 N N . LYS A 1 118 ? -5.705 -7.407 -23.074 1.00 92.31 118 LYS A N 1
ATOM 929 C CA . LYS A 1 118 ? -4.427 -8.134 -22.988 1.00 92.31 118 LYS A CA 1
ATOM 930 C C . LYS A 1 118 ? -4.623 -9.650 -23.007 1.00 92.31 118 LYS A C 1
ATOM 932 O O . LYS A 1 118 ? -3.866 -10.350 -23.670 1.00 92.31 118 LYS A O 1
ATOM 937 N N . ILE A 1 119 ? -5.648 -10.165 -22.328 1.00 95.12 119 ILE A N 1
ATOM 938 C CA . ILE A 1 119 ? -5.976 -11.598 -22.311 1.00 95.12 119 ILE A CA 1
ATOM 939 C C . ILE A 1 119 ? -6.458 -12.060 -23.687 1.00 95.12 119 ILE A C 1
ATOM 941 O O . ILE A 1 119 ? -6.120 -13.165 -24.103 1.00 95.12 119 ILE A O 1
ATOM 945 N N . ALA A 1 120 ? -7.199 -11.227 -24.425 1.00 94.31 120 ALA A N 1
ATOM 946 C CA . ALA A 1 120 ? -7.582 -11.546 -25.798 1.00 94.31 120 ALA A CA 1
ATOM 947 C C . ALA A 1 120 ? -6.356 -11.705 -26.719 1.00 94.31 120 ALA A C 1
ATOM 949 O O . ALA A 1 120 ? -6.365 -12.561 -27.605 1.00 94.31 120 ALA A O 1
ATOM 950 N N . ALA A 1 121 ? -5.297 -10.920 -26.490 1.00 93.12 121 ALA A N 1
ATOM 951 C CA . ALA A 1 121 ? -4.034 -11.029 -27.218 1.00 93.12 121 ALA A CA 1
ATOM 952 C C . ALA A 1 121 ? -3.152 -12.196 -26.731 1.00 93.12 121 ALA A C 1
ATOM 954 O O . ALA A 1 121 ? -2.533 -12.883 -27.545 1.00 93.12 121 ALA A O 1
ATOM 955 N N . GLU A 1 122 ? -3.122 -12.460 -25.421 1.00 93.50 122 GLU A N 1
ATOM 956 C CA . GLU A 1 122 ? -2.273 -13.474 -24.784 1.00 93.50 122 GLU A CA 1
ATOM 957 C C . GLU A 1 122 ? -3.075 -14.444 -23.884 1.00 93.50 122 GLU A C 1
ATOM 959 O O . GLU A 1 122 ? -2.872 -14.486 -22.665 1.00 93.50 122 GLU A O 1
ATOM 964 N N . PRO A 1 123 ? -3.942 -15.314 -24.446 1.00 95.44 123 PRO A N 1
ATOM 965 C CA . PRO A 1 123 ? -4.880 -16.119 -23.650 1.00 95.44 123 PRO A CA 1
ATOM 966 C C . PRO A 1 123 ? -4.233 -17.172 -22.741 1.00 95.44 123 PRO A C 1
ATOM 968 O O . PRO A 1 123 ? -4.908 -17.799 -21.933 1.00 95.44 123 PRO A O 1
ATOM 971 N N . ARG A 1 124 ? -2.930 -17.435 -22.899 1.00 94.69 124 ARG A N 1
ATOM 972 C CA . ARG A 1 124 ? -2.184 -18.414 -22.087 1.00 94.69 124 ARG A CA 1
ATOM 973 C C . ARG A 1 124 ? -1.337 -17.760 -20.995 1.00 94.69 124 ARG A C 1
ATOM 975 O O . ARG A 1 124 ? -0.583 -18.455 -20.318 1.00 94.69 124 ARG A O 1
ATOM 982 N N . SER A 1 125 ? -1.437 -16.443 -20.829 1.00 92.62 125 SER A N 1
ATOM 983 C CA . SER A 1 125 ? -0.685 -15.704 -19.819 1.00 92.62 125 SER A CA 1
ATOM 984 C C . SER A 1 125 ? -1.399 -15.752 -18.469 1.00 92.62 125 SER A C 1
ATOM 986 O O . SER A 1 125 ? -2.284 -14.948 -18.181 1.00 92.62 125 SER A O 1
ATOM 988 N N . TYR A 1 126 ? -1.018 -16.708 -17.619 1.00 94.31 126 TYR A N 1
ATOM 989 C CA . TYR A 1 126 ? -1.637 -16.892 -16.300 1.00 94.31 126 TYR A CA 1
ATOM 990 C C . TYR A 1 126 ? -1.486 -15.662 -15.380 1.00 94.31 126 TYR A C 1
ATOM 992 O O . TYR A 1 126 ? -2.325 -15.438 -14.511 1.00 94.31 126 TYR A O 1
ATOM 1000 N N . THR A 1 127 ? -0.453 -14.832 -15.572 1.00 90.00 127 THR A N 1
ATOM 1001 C CA . THR A 1 127 ? -0.229 -13.603 -14.790 1.00 90.00 127 THR A CA 1
ATOM 1002 C C . THR A 1 127 ? -1.279 -12.529 -15.076 1.00 90.00 127 THR A C 1
ATOM 1004 O O . THR A 1 127 ? -1.689 -11.830 -14.151 1.00 90.00 127 THR A O 1
ATOM 1007 N N . LEU A 1 128 ? -1.785 -12.438 -16.313 1.00 92.12 128 LEU A N 1
ATOM 1008 C CA . LEU A 1 128 ? -2.879 -11.523 -16.657 1.00 92.12 128 LEU A CA 1
ATOM 1009 C C . LEU A 1 128 ? -4.180 -11.909 -15.948 1.00 92.12 128 LEU A C 1
ATOM 1011 O O . LEU A 1 128 ? -4.882 -11.035 -15.442 1.00 92.12 128 LEU A O 1
ATOM 1015 N N . TYR A 1 129 ? -4.469 -13.209 -15.846 1.00 95.94 129 TYR A N 1
ATOM 1016 C CA . TYR A 1 129 ? -5.611 -13.702 -15.075 1.00 95.94 129 TYR A CA 1
ATOM 1017 C C . TYR A 1 129 ? -5.456 -13.397 -13.581 1.00 95.94 129 TYR A C 1
ATOM 1019 O O . TYR A 1 129 ? -6.404 -12.923 -12.965 1.00 95.94 129 TYR A O 1
ATOM 1027 N N . ILE A 1 130 ? -4.260 -13.561 -13.001 1.00 93.88 130 ILE A N 1
ATOM 1028 C CA . ILE A 1 130 ? -3.995 -13.164 -11.604 1.00 93.88 130 ILE A CA 1
ATOM 1029 C C . ILE A 1 130 ? -4.236 -11.660 -11.404 1.00 93.88 130 ILE A C 1
ATOM 1031 O O . ILE A 1 130 ? -4.894 -11.261 -10.441 1.00 93.88 130 ILE A O 1
ATOM 1035 N N . GLY A 1 131 ? -3.723 -10.821 -12.307 1.00 92.12 131 GLY A N 1
ATOM 1036 C CA . GLY A 1 131 ? -3.903 -9.371 -12.253 1.00 92.12 131 GLY A CA 1
ATOM 1037 C C . GLY A 1 131 ? -5.374 -8.953 -12.343 1.00 92.12 131 GLY A C 1
ATOM 1038 O O . GLY A 1 131 ? -5.842 -8.147 -11.532 1.00 92.12 131 GLY A O 1
ATOM 1039 N N . ARG A 1 132 ? -6.131 -9.560 -13.267 1.00 96.00 132 ARG A N 1
ATOM 1040 C CA . ARG A 1 132 ? -7.575 -9.331 -13.408 1.00 96.00 132 ARG A CA 1
ATOM 1041 C C . ARG A 1 132 ? -8.362 -9.848 -12.206 1.00 96.00 132 ARG A C 1
ATOM 1043 O O . ARG A 1 132 ? -9.254 -9.142 -11.745 1.00 96.00 132 ARG A O 1
ATOM 1050 N N . ALA A 1 133 ? -7.991 -10.998 -11.640 1.00 96.69 133 ALA A N 1
ATOM 1051 C CA . ALA A 1 133 ? -8.624 -11.549 -10.444 1.00 96.69 133 ALA A CA 1
ATOM 1052 C C . ALA A 1 133 ? -8.542 -10.579 -9.259 1.00 96.69 133 ALA A C 1
ATOM 1054 O O . ALA A 1 133 ? -9.544 -10.331 -8.588 1.00 96.69 133 ALA A O 1
ATOM 1055 N N . LYS A 1 134 ? -7.365 -9.978 -9.028 1.00 95.12 134 LYS A N 1
ATOM 1056 C CA . LYS A 1 134 ? -7.181 -8.954 -7.988 1.00 95.12 134 LYS A CA 1
ATOM 1057 C C . LYS A 1 134 ? -8.072 -7.737 -8.244 1.00 95.12 134 LYS A C 1
ATOM 1059 O O . LYS A 1 134 ? -8.762 -7.294 -7.331 1.00 95.12 134 LYS A O 1
ATOM 1064 N N . ALA A 1 135 ? -8.105 -7.231 -9.479 1.00 95.25 135 ALA A N 1
ATOM 1065 C CA . ALA A 1 135 ? -8.940 -6.086 -9.847 1.00 95.25 135 ALA A CA 1
ATOM 1066 C C . ALA A 1 135 ? -10.443 -6.378 -9.673 1.00 95.25 135 ALA A C 1
ATOM 1068 O O . ALA A 1 135 ? -11.159 -5.579 -9.072 1.00 95.25 135 ALA A O 1
ATOM 1069 N N . ARG A 1 136 ? -10.913 -7.548 -10.127 1.00 96.75 136 ARG A N 1
ATOM 1070 C CA . ARG A 1 136 ? -12.300 -8.010 -9.961 1.00 96.75 136 ARG A CA 1
ATOM 1071 C C . ARG A 1 136 ? -12.678 -8.108 -8.493 1.00 96.75 136 ARG A C 1
ATOM 1073 O O . ARG A 1 136 ? -13.663 -7.495 -8.087 1.00 96.75 136 ARG A O 1
ATOM 1080 N N . PHE A 1 137 ? -11.844 -8.749 -7.679 1.00 95.25 137 PHE A N 1
ATOM 1081 C CA . PHE A 1 137 ? -12.081 -8.859 -6.243 1.00 95.25 137 PHE A CA 1
ATOM 1082 C C . PHE A 1 137 ? -12.176 -7.490 -5.556 1.00 95.25 137 PHE A C 1
ATOM 1084 O O . PHE A 1 137 ? -13.122 -7.238 -4.809 1.00 95.25 137 PHE A O 1
ATOM 1091 N N . LEU A 1 138 ? -11.241 -6.582 -5.851 1.00 93.25 138 LEU A N 1
ATOM 1092 C CA . LEU A 1 138 ? -11.231 -5.227 -5.292 1.00 93.25 138 LEU A CA 1
ATOM 1093 C C . LEU A 1 138 ? -12.417 -4.374 -5.775 1.00 93.25 138 LEU A C 1
ATOM 1095 O O . LEU A 1 138 ? -12.889 -3.519 -5.031 1.00 93.25 138 LEU A O 1
ATOM 1099 N N . SER A 1 139 ? -12.952 -4.647 -6.970 1.00 94.38 139 SER A N 1
ATOM 1100 C CA . SER A 1 139 ? -14.195 -4.041 -7.473 1.00 94.38 139 SER A CA 1
ATOM 1101 C C . SER A 1 139 ? -15.481 -4.652 -6.889 1.00 94.38 139 SER A C 1
ATOM 1103 O O . SER A 1 139 ? -16.568 -4.130 -7.125 1.00 94.38 139 SER A O 1
ATOM 1105 N N . GLY A 1 140 ? -15.377 -5.746 -6.123 1.00 91.62 140 GLY A N 1
ATOM 1106 C CA . GLY A 1 140 ? -16.511 -6.473 -5.540 1.00 91.62 140 GLY A CA 1
ATOM 1107 C C . GLY A 1 140 ? -17.006 -7.677 -6.353 1.00 91.62 140 GLY A C 1
ATOM 1108 O O . GLY A 1 140 ? -17.893 -8.391 -5.891 1.00 91.62 140 GLY A O 1
ATOM 1109 N N . ASP A 1 141 ? -16.419 -7.955 -7.518 1.00 94.75 141 ASP A N 1
ATOM 1110 C CA . ASP A 1 141 ? -16.700 -9.150 -8.320 1.00 94.75 141 ASP A CA 1
ATOM 1111 C C . ASP A 1 141 ? -15.886 -10.357 -7.818 1.00 94.75 141 ASP A C 1
ATOM 1113 O O . ASP A 1 141 ? -14.875 -10.771 -8.391 1.00 94.75 141 ASP A O 1
ATOM 1117 N N . THR A 1 142 ? -16.319 -10.927 -6.693 1.00 93.12 142 THR A N 1
ATOM 1118 C CA . THR A 1 142 ? -15.677 -12.111 -6.104 1.00 93.12 142 THR A CA 1
ATOM 1119 C C . THR A 1 142 ? -15.852 -13.358 -6.971 1.00 93.12 142 THR A C 1
ATOM 1121 O O . THR A 1 142 ? -14.976 -14.221 -6.980 1.00 93.12 142 THR A O 1
ATOM 1124 N N . THR A 1 143 ? -16.964 -13.477 -7.698 1.00 95.12 143 THR A N 1
ATOM 1125 C CA . THR A 1 143 ? -17.229 -14.638 -8.559 1.00 95.12 143 THR A CA 1
ATOM 1126 C C . THR A 1 143 ? -16.270 -14.655 -9.743 1.00 95.12 143 THR A C 1
ATOM 1128 O O . THR A 1 143 ? -15.551 -15.638 -9.916 1.00 95.12 143 THR A O 1
ATOM 1131 N N . GLY A 1 144 ? -16.165 -13.550 -10.485 1.00 96.44 144 GLY A N 1
ATOM 1132 C CA . GLY A 1 144 ? -15.234 -13.445 -11.607 1.00 96.44 144 GLY A CA 1
ATOM 1133 C C . GLY A 1 144 ? -13.767 -13.524 -11.175 1.00 96.44 144 GLY A C 1
ATOM 1134 O O . GLY A 1 144 ? -12.934 -14.055 -11.909 1.00 96.44 144 GLY A O 1
ATOM 1135 N N . ALA A 1 145 ? -13.433 -13.068 -9.961 1.00 96.44 145 ALA A N 1
ATOM 1136 C CA . ALA A 1 145 ? -12.098 -13.264 -9.397 1.00 96.44 145 ALA A CA 1
ATOM 1137 C C . ALA A 1 145 ? -11.766 -14.748 -9.163 1.00 96.44 145 ALA A C 1
ATOM 1139 O O . ALA A 1 145 ? -10.652 -15.178 -9.455 1.00 96.44 145 ALA A O 1
ATOM 1140 N N . LYS A 1 146 ? -12.724 -15.542 -8.661 1.00 95.81 146 LYS A N 1
ATOM 1141 C CA . LYS A 1 146 ? -12.545 -16.990 -8.461 1.00 95.81 146 LYS A CA 1
ATOM 1142 C C . LYS A 1 146 ? -12.343 -17.717 -9.786 1.00 95.81 146 LYS A C 1
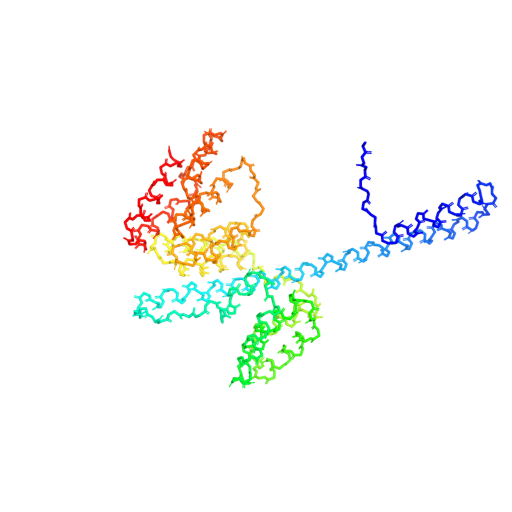ATOM 1144 O O . LYS A 1 146 ? -11.441 -18.540 -9.881 1.00 95.81 146 LYS A O 1
ATOM 1149 N N . GLU A 1 147 ? -13.135 -17.382 -10.800 1.00 96.88 147 GLU A N 1
ATOM 1150 C CA . GLU A 1 147 ? -12.990 -17.949 -12.146 1.00 96.88 147 GLU A CA 1
ATOM 1151 C C . GLU A 1 147 ? -11.590 -17.691 -12.718 1.00 96.88 147 GLU A C 1
ATOM 1153 O O . GLU A 1 147 ? -10.936 -18.618 -13.191 1.00 96.88 147 GLU A O 1
ATOM 1158 N N . ASP A 1 148 ? -11.085 -16.460 -12.602 1.00 97.81 148 ASP A N 1
ATOM 1159 C CA . ASP A 1 148 ? -9.741 -16.112 -13.074 1.00 97.81 148 ASP A CA 1
ATOM 1160 C C . ASP A 1 148 ? -8.625 -16.845 -12.316 1.00 97.81 148 ASP A C 1
ATOM 1162 O O . ASP A 1 148 ? -7.619 -17.226 -12.916 1.00 97.81 148 ASP A O 1
ATOM 1166 N N . ILE A 1 149 ? -8.791 -17.066 -11.009 1.00 96.06 149 ILE A N 1
ATOM 1167 C CA . ILE A 1 149 ? -7.836 -17.831 -10.194 1.00 96.06 149 ILE A CA 1
ATOM 1168 C C . ILE A 1 149 ? -7.769 -19.286 -10.656 1.00 96.06 149 ILE A C 1
ATOM 1170 O O . ILE A 1 149 ? -6.666 -19.818 -10.787 1.00 96.06 149 ILE A O 1
ATOM 1174 N N . GLU A 1 150 ? -8.913 -19.926 -10.912 1.00 96.75 150 GLU A N 1
ATOM 1175 C CA . GLU A 1 150 ? -8.927 -21.304 -11.414 1.00 96.75 150 GLU A CA 1
ATOM 1176 C C . GLU A 1 150 ? -8.269 -21.383 -12.795 1.00 96.75 150 GLU A C 1
ATOM 1178 O O . GLU A 1 150 ? -7.382 -22.207 -12.992 1.00 96.75 150 GLU A O 1
ATOM 1183 N N . VAL A 1 151 ? -8.576 -20.453 -13.709 1.00 97.69 151 VAL A N 1
ATOM 1184 C CA . VAL A 1 151 ? -7.909 -20.403 -15.023 1.00 97.69 151 VAL A CA 1
ATOM 1185 C C . VAL A 1 151 ? -6.394 -20.212 -14.881 1.00 97.69 151 VAL A C 1
ATOM 1187 O O . VAL A 1 151 ? -5.617 -20.868 -15.576 1.00 97.69 151 VAL A O 1
ATOM 1190 N N . ALA A 1 152 ? -5.943 -19.344 -13.972 1.00 96.88 152 ALA A N 1
ATOM 1191 C CA . ALA A 1 152 ? -4.517 -19.138 -13.733 1.00 96.88 152 ALA A CA 1
ATOM 1192 C C . ALA A 1 152 ? -3.819 -20.410 -13.217 1.00 96.88 152 ALA A C 1
ATOM 1194 O O . ALA A 1 152 ? -2.695 -20.696 -13.634 1.00 96.88 152 ALA A O 1
ATOM 1195 N N . LEU A 1 153 ? -4.476 -21.173 -12.338 1.00 96.00 153 LEU A N 1
ATOM 1196 C CA . LEU A 1 153 ? -3.957 -22.431 -11.793 1.00 96.00 153 LEU A CA 1
ATOM 1197 C C . LEU A 1 153 ? -4.023 -23.586 -12.800 1.00 96.00 153 LEU A C 1
ATOM 1199 O O . LEU A 1 153 ? -3.127 -24.425 -12.803 1.00 96.00 153 LEU A O 1
ATOM 1203 N N . ASP A 1 154 ? -5.015 -23.602 -13.688 1.00 97.38 154 ASP A N 1
ATOM 1204 C CA . ASP A 1 154 ? -5.092 -24.554 -14.799 1.00 97.38 154 ASP A CA 1
ATOM 1205 C C . ASP A 1 154 ? -3.963 -24.320 -15.814 1.00 97.38 154 ASP A C 1
ATOM 1207 O O . ASP A 1 154 ? -3.361 -25.266 -16.328 1.00 97.38 154 ASP A O 1
ATOM 1211 N N . LEU A 1 155 ? -3.645 -23.051 -16.097 1.00 96.44 155 LEU A N 1
ATOM 1212 C CA . LEU A 1 155 ? -2.528 -22.673 -16.965 1.00 96.44 155 LEU A CA 1
ATOM 1213 C C . LEU A 1 155 ? -1.166 -22.921 -16.302 1.00 96.44 155 LEU A C 1
ATOM 1215 O O . LEU A 1 155 ? -0.217 -23.310 -16.987 1.00 96.44 155 LEU A O 1
ATOM 1219 N N . ASN A 1 156 ? -1.057 -22.681 -14.993 1.00 95.62 156 ASN A N 1
ATOM 1220 C CA . ASN A 1 156 ? 0.152 -22.919 -14.213 1.00 95.62 156 ASN A CA 1
ATOM 1221 C C . ASN A 1 156 ? -0.176 -23.378 -12.775 1.00 95.62 156 ASN A C 1
ATOM 1223 O O . ASN A 1 156 ? -0.333 -22.540 -11.878 1.00 95.62 156 ASN A O 1
ATOM 1227 N N . PRO A 1 157 ? -0.167 -24.699 -12.512 1.00 94.19 157 PRO A N 1
ATOM 1228 C CA . PRO A 1 157 ? -0.405 -25.251 -11.174 1.00 94.19 157 PRO A CA 1
ATOM 1229 C C . PRO A 1 157 ? 0.617 -24.791 -10.122 1.00 94.19 157 PRO A C 1
ATOM 1231 O O . PRO A 1 157 ? 0.342 -24.806 -8.914 1.00 94.19 157 PRO A O 1
ATOM 1234 N N . ASP A 1 158 ? 1.795 -24.349 -10.577 1.00 90.62 158 ASP A N 1
ATOM 1235 C CA . ASP A 1 158 ? 2.885 -23.893 -9.726 1.00 90.62 158 ASP A CA 1
ATOM 1236 C C . ASP A 1 158 ? 2.827 -22.402 -9.361 1.00 90.62 158 ASP A C 1
ATOM 1238 O O . ASP A 1 158 ? 3.657 -21.908 -8.592 1.00 90.62 158 ASP A O 1
ATOM 1242 N N . ALA A 1 159 ? 1.808 -21.677 -9.835 1.00 88.19 159 ALA A N 1
ATOM 1243 C CA . ALA A 1 159 ? 1.623 -20.259 -9.559 1.00 88.19 159 ALA A CA 1
ATOM 1244 C C . ALA A 1 159 ? 1.322 -19.990 -8.069 1.00 88.19 159 ALA A C 1
ATOM 1246 O O . ALA A 1 159 ? 0.172 -19.929 -7.628 1.00 88.19 159 ALA A O 1
ATOM 1247 N N . HIS A 1 160 ? 2.377 -19.762 -7.278 1.00 86.75 160 HIS A N 1
ATOM 1248 C CA . HIS A 1 160 ? 2.281 -19.461 -5.845 1.00 86.75 160 HIS A CA 1
ATOM 1249 C C . HIS A 1 160 ? 1.380 -18.261 -5.540 1.00 86.75 160 HIS A C 1
ATOM 1251 O O . HIS A 1 160 ? 0.596 -18.320 -4.596 1.00 86.75 160 HIS A O 1
ATOM 1257 N N . VAL A 1 161 ? 1.444 -17.205 -6.355 1.00 86.62 161 VAL A N 1
ATOM 1258 C CA . VAL A 1 161 ? 0.601 -16.011 -6.184 1.00 86.62 161 VAL A CA 1
ATOM 1259 C C . VAL A 1 161 ? -0.881 -16.354 -6.356 1.00 86.62 161 VAL A C 1
ATOM 1261 O O . VAL A 1 161 ? -1.691 -15.923 -5.540 1.00 86.62 161 VAL A O 1
ATOM 1264 N N . ALA A 1 162 ? -1.239 -17.180 -7.346 1.00 88.94 162 ALA A N 1
ATOM 1265 C CA . ALA A 1 162 ? -2.619 -17.623 -7.551 1.00 88.94 162 ALA A CA 1
ATOM 1266 C C . ALA A 1 162 ? -3.114 -18.510 -6.397 1.00 88.94 162 ALA A C 1
ATOM 1268 O O . ALA A 1 162 ? -4.222 -18.305 -5.909 1.00 88.94 162 ALA A O 1
ATOM 1269 N N . ARG A 1 163 ? -2.285 -19.440 -5.894 1.00 89.00 163 ARG A N 1
ATOM 1270 C CA . ARG A 1 163 ? -2.636 -20.264 -4.720 1.00 89.00 163 ARG A CA 1
ATOM 1271 C C . ARG A 1 163 ? -2.841 -19.420 -3.462 1.00 89.00 163 ARG A C 1
ATOM 1273 O O . ARG A 1 163 ? -3.820 -19.618 -2.754 1.00 89.00 163 ARG A O 1
ATOM 1280 N N . ASN A 1 164 ? -1.963 -18.452 -3.209 1.00 85.69 164 ASN A N 1
ATOM 1281 C CA . ASN A 1 164 ? -2.101 -17.550 -2.065 1.00 85.69 164 ASN A CA 1
ATOM 1282 C C . ASN A 1 164 ? -3.356 -16.678 -2.189 1.00 85.69 164 ASN A C 1
ATOM 1284 O O . ASN A 1 164 ? -4.077 -16.488 -1.213 1.00 85.69 164 ASN A O 1
ATOM 1288 N N . LEU A 1 165 ? -3.640 -16.179 -3.396 1.00 87.94 165 LEU A N 1
ATOM 1289 C CA . LEU A 1 165 ? -4.846 -15.405 -3.669 1.00 87.94 165 LEU A CA 1
ATOM 1290 C C . LEU A 1 165 ? -6.113 -16.257 -3.492 1.00 87.94 165 LEU A C 1
ATOM 1292 O O . LEU A 1 165 ? -7.096 -15.762 -2.950 1.00 87.94 165 LEU A O 1
ATOM 1296 N N . LYS A 1 166 ? -6.069 -17.543 -3.869 1.00 89.81 166 LYS A N 1
ATOM 1297 C CA . LYS A 1 166 ? -7.136 -18.527 -3.633 1.00 89.81 166 LYS A CA 1
ATOM 1298 C C . LYS A 1 166 ? -7.416 -18.717 -2.145 1.00 89.81 166 LYS A C 1
ATOM 1300 O O . LYS A 1 166 ? -8.557 -18.554 -1.731 1.00 89.81 166 LYS A O 1
ATOM 1305 N N . VAL A 1 167 ? -6.386 -19.005 -1.348 1.00 87.12 167 VAL A N 1
ATOM 1306 C CA . VAL A 1 167 ? -6.500 -19.153 0.116 1.00 87.12 167 VAL A CA 1
ATOM 1307 C C . VAL A 1 167 ? -7.117 -17.893 0.728 1.00 87.12 167 VAL A C 1
ATOM 1309 O O . VAL A 1 167 ? -8.104 -17.960 1.453 1.00 87.12 167 VAL A O 1
ATOM 1312 N N . LYS A 1 168 ? -6.615 -16.720 0.340 1.00 86.12 168 LYS A N 1
ATOM 1313 C CA . LYS A 1 168 ? -7.110 -15.435 0.835 1.00 86.12 168 LYS A CA 1
ATOM 1314 C C . LYS A 1 168 ? -8.587 -15.210 0.463 1.00 86.12 168 LYS A C 1
ATOM 1316 O O . LYS A 1 168 ? -9.428 -15.063 1.341 1.00 86.12 168 LYS A O 1
ATOM 1321 N N . ILE A 1 169 ? -8.930 -15.228 -0.827 1.00 87.19 169 ILE A N 1
ATOM 1322 C CA . ILE A 1 169 ? -10.269 -14.855 -1.324 1.00 87.19 169 ILE A CA 1
ATOM 1323 C C . ILE A 1 169 ? -11.332 -15.932 -1.070 1.00 87.19 169 ILE A C 1
ATOM 1325 O O . ILE A 1 169 ? -12.497 -15.605 -0.842 1.00 87.19 169 ILE A O 1
ATOM 1329 N N . ILE A 1 170 ? -10.975 -17.213 -1.178 1.00 82.50 170 ILE A N 1
ATOM 1330 C CA . ILE A 1 170 ? -11.940 -18.320 -1.108 1.00 82.50 170 ILE A CA 1
ATOM 1331 C C . ILE A 1 170 ? -12.074 -18.847 0.316 1.00 82.50 170 ILE A C 1
ATOM 1333 O O . ILE A 1 170 ? -13.193 -19.102 0.753 1.00 82.50 170 ILE A O 1
ATOM 1337 N N . GLU A 1 171 ? -10.959 -19.015 1.025 1.00 79.94 171 GLU A N 1
ATOM 1338 C CA . GLU A 1 171 ? -10.955 -19.602 2.370 1.00 79.94 171 GLU A CA 1
ATOM 1339 C C . GLU A 1 171 ? -11.115 -18.534 3.464 1.00 79.94 171 GLU A C 1
ATOM 1341 O O . GLU A 1 171 ? -11.370 -18.878 4.615 1.00 79.94 171 GLU A O 1
ATOM 1346 N N . GLY A 1 172 ? -11.013 -17.245 3.106 1.00 74.88 172 GLY A N 1
ATOM 1347 C CA . GLY A 1 172 ? -11.141 -16.120 4.034 1.00 74.88 172 GLY A CA 1
ATOM 1348 C C . GLY A 1 172 ? -9.927 -15.950 4.945 1.00 74.88 172 GLY A C 1
ATOM 1349 O O . GLY A 1 172 ? -9.989 -15.210 5.925 1.00 74.88 172 GLY A O 1
ATOM 1350 N N . ASP A 1 173 ? -8.811 -16.627 4.654 1.00 69.75 173 ASP A N 1
ATOM 1351 C CA . ASP A 1 173 ? -7.645 -16.572 5.526 1.00 69.75 173 ASP A CA 1
ATOM 1352 C C . ASP A 1 173 ? -6.849 -15.281 5.283 1.00 69.75 173 ASP A C 1
ATOM 1354 O O . ASP A 1 173 ? -6.019 -15.170 4.377 1.00 69.75 173 ASP A O 1
ATOM 1358 N N . VAL A 1 174 ? -7.119 -14.273 6.118 1.00 62.22 174 VAL A N 1
ATOM 1359 C CA . VAL A 1 174 ? -6.342 -13.025 6.167 1.00 62.22 174 VAL A CA 1
ATOM 1360 C C . VAL A 1 174 ? -5.025 -13.216 6.925 1.00 62.22 174 VAL A C 1
ATOM 1362 O O . VAL A 1 174 ? -4.294 -12.238 7.100 1.00 62.22 174 VAL A O 1
ATOM 1365 N N . ARG A 1 175 ? -4.680 -14.425 7.409 1.00 56.78 175 ARG A N 1
ATOM 1366 C CA . ARG A 1 175 ? -3.347 -14.654 7.980 1.00 56.78 175 ARG A CA 1
ATOM 1367 C C . ARG A 1 175 ? -2.323 -14.281 6.920 1.00 56.78 175 ARG A C 1
ATOM 1369 O O . ARG A 1 175 ? -2.156 -14.939 5.896 1.00 56.78 175 ARG A O 1
ATOM 1376 N N . ALA A 1 176 ? -1.664 -13.158 7.187 1.00 51.22 176 ALA A N 1
ATOM 1377 C CA . ALA A 1 176 ? -0.536 -12.683 6.424 1.00 51.22 176 ALA A CA 1
ATOM 1378 C C . ALA A 1 176 ? 0.486 -13.816 6.297 1.00 51.22 176 ALA A C 1
ATOM 1380 O O . ALA A 1 176 ? 0.538 -14.700 7.161 1.00 51.22 176 ALA A O 1
ATOM 1381 N N . ILE A 1 177 ? 1.302 -13.749 5.238 1.00 51.25 177 ILE A N 1
ATOM 1382 C CA . ILE A 1 177 ? 2.572 -14.479 5.103 1.00 51.25 177 ILE A CA 1
ATOM 1383 C C . ILE A 1 177 ? 3.101 -14.752 6.512 1.00 51.25 177 ILE A C 1
ATOM 1385 O O . ILE A 1 177 ? 3.249 -13.767 7.243 1.00 51.25 177 ILE A O 1
ATOM 1389 N N . PRO A 1 178 ? 3.305 -16.019 6.926 1.00 47.28 178 PRO A N 1
ATOM 1390 C CA . PRO A 1 178 ? 3.697 -16.310 8.291 1.00 47.28 178 PRO A CA 1
ATOM 1391 C C . PRO A 1 178 ? 4.919 -15.460 8.602 1.00 47.28 178 PRO A C 1
ATOM 1393 O O . PRO A 1 178 ? 5.994 -15.692 8.044 1.00 47.28 178 PRO A O 1
ATOM 1396 N N . LEU A 1 179 ? 4.734 -14.433 9.434 1.00 57.25 179 LEU A N 1
ATOM 1397 C CA . LEU A 1 179 ? 5.855 -13.693 9.967 1.00 57.25 179 LEU A CA 1
ATOM 1398 C C . LEU A 1 179 ? 6.647 -14.752 10.706 1.00 57.25 179 LEU A C 1
ATOM 1400 O O . LEU A 1 179 ? 6.149 -15.357 11.657 1.00 57.25 179 LEU A O 1
ATOM 1404 N N . THR A 1 180 ? 7.866 -15.016 10.249 1.00 63.25 180 THR A N 1
ATOM 1405 C CA . THR A 1 180 ? 8.730 -15.983 10.931 1.00 63.25 180 THR A CA 1
ATOM 1406 C C . THR A 1 180 ? 9.034 -15.522 12.360 1.00 63.25 180 THR A C 1
ATOM 1408 O O . THR A 1 180 ? 9.535 -16.310 13.157 1.00 63.25 180 THR A O 1
ATOM 1411 N N . ASN A 1 181 ? 8.694 -14.260 12.689 1.00 68.56 181 ASN A N 1
ATOM 1412 C CA . ASN A 1 181 ? 9.032 -13.555 13.920 1.00 68.56 181 ASN A CA 1
ATOM 1413 C C . ASN A 1 181 ? 10.528 -13.694 14.225 1.00 68.56 181 ASN A C 1
ATOM 1415 O O . ASN A 1 181 ? 10.955 -13.724 15.379 1.00 68.56 181 ASN A O 1
ATOM 1419 N N . ASP A 1 182 ? 11.333 -13.769 13.164 1.00 86.06 182 ASP A N 1
ATOM 1420 C CA . ASP A 1 182 ? 12.776 -13.843 13.239 1.00 86.06 182 ASP A CA 1
ATOM 1421 C C . ASP A 1 182 ? 13.319 -12.419 13.336 1.00 86.06 182 ASP A C 1
ATOM 1423 O O . ASP A 1 182 ? 13.681 -11.765 12.354 1.00 86.06 182 ASP A O 1
ATOM 1427 N N . VAL A 1 183 ? 13.359 -11.926 14.572 1.00 86.44 183 VAL A N 1
ATOM 1428 C CA . VAL A 1 183 ? 13.845 -10.581 14.896 1.00 86.44 183 VAL A CA 1
ATOM 1429 C C . VAL A 1 183 ? 15.294 -10.381 14.431 1.00 86.44 183 VAL A C 1
ATOM 1431 O O . VAL A 1 183 ? 15.672 -9.263 14.067 1.00 86.44 183 VAL A O 1
ATOM 1434 N N . ALA A 1 184 ? 16.115 -11.437 14.420 1.00 89.69 184 ALA A N 1
ATOM 1435 C CA . ALA A 1 184 ? 17.502 -11.355 13.972 1.00 89.69 184 ALA A CA 1
ATOM 1436 C C . ALA A 1 184 ? 17.576 -11.166 12.451 1.00 89.69 184 ALA A C 1
ATOM 1438 O O . ALA A 1 184 ? 18.281 -10.265 11.984 1.00 89.69 184 ALA A O 1
ATOM 1439 N N . LEU A 1 185 ? 16.797 -11.940 11.692 1.00 91.00 185 LEU A N 1
ATOM 1440 C CA . LEU A 1 185 ? 16.674 -11.791 10.244 1.00 91.00 185 LEU A CA 1
ATOM 1441 C C . LEU A 1 185 ? 16.076 -10.432 9.870 1.00 91.00 185 LEU A C 1
ATOM 1443 O O . LEU A 1 185 ? 16.638 -9.736 9.026 1.00 91.00 185 LEU A O 1
ATOM 1447 N N . ALA A 1 186 ? 15.002 -10.006 10.540 1.00 91.12 186 ALA A N 1
ATOM 1448 C CA . ALA A 1 186 ? 14.372 -8.706 10.321 1.00 91.12 186 ALA A CA 1
ATOM 1449 C C . ALA A 1 186 ? 15.369 -7.552 10.517 1.00 91.12 186 ALA A C 1
ATOM 1451 O O . ALA A 1 186 ? 15.474 -6.647 9.681 1.00 91.12 186 ALA A O 1
ATOM 1452 N N . ARG A 1 187 ? 16.168 -7.606 11.592 1.00 92.25 187 ARG A N 1
ATOM 1453 C CA . ARG A 1 187 ? 17.217 -6.615 11.862 1.00 92.25 187 ARG A CA 1
ATOM 1454 C C . ARG A 1 187 ? 18.319 -6.661 10.808 1.00 92.25 187 ARG A C 1
ATOM 1456 O O . ARG A 1 187 ? 18.699 -5.604 10.308 1.00 92.25 187 ARG A O 1
ATOM 1463 N N . SER A 1 188 ? 18.816 -7.848 10.465 1.00 95.75 188 SER A N 1
ATOM 1464 C CA . SER A 1 188 ? 19.861 -8.033 9.450 1.00 95.75 188 SER A CA 1
ATOM 1465 C C . SER A 1 188 ? 19.436 -7.466 8.093 1.00 95.75 188 SER A C 1
ATOM 1467 O O . SER A 1 188 ? 20.162 -6.669 7.500 1.00 95.75 188 SER A O 1
ATOM 1469 N N . LYS A 1 189 ? 18.216 -7.784 7.649 1.00 96.56 189 LYS A N 1
ATOM 1470 C CA . LYS A 1 189 ? 17.639 -7.280 6.400 1.00 96.56 189 LYS A CA 1
ATOM 1471 C C . LYS A 1 189 ? 17.425 -5.768 6.428 1.00 96.56 189 LYS A C 1
ATOM 1473 O O . LYS A 1 189 ? 17.778 -5.097 5.468 1.00 96.56 189 LYS A O 1
ATOM 1478 N N . THR A 1 190 ? 16.979 -5.202 7.550 1.00 95.00 190 THR A N 1
ATOM 1479 C CA . THR A 1 190 ? 16.881 -3.738 7.699 1.00 95.00 190 THR A CA 1
ATOM 1480 C C . THR A 1 190 ? 18.245 -3.053 7.556 1.00 95.00 190 THR A C 1
ATOM 1482 O O . THR A 1 190 ? 18.352 -2.031 6.883 1.00 95.00 190 THR A O 1
ATOM 1485 N N . HIS A 1 191 ? 19.307 -3.621 8.140 1.00 95.31 191 HIS A N 1
ATOM 1486 C CA . HIS A 1 191 ? 20.661 -3.069 8.006 1.00 95.31 191 HIS A CA 1
ATOM 1487 C C . HIS A 1 191 ? 21.177 -3.156 6.565 1.00 95.31 191 HIS A C 1
ATOM 1489 O O . HIS A 1 191 ? 21.749 -2.185 6.071 1.00 95.31 191 HIS A O 1
ATOM 1495 N N . ALA A 1 192 ? 20.945 -4.282 5.884 1.00 96.88 192 ALA A N 1
ATOM 1496 C CA . ALA A 1 192 ? 21.280 -4.435 4.469 1.00 96.88 192 ALA A CA 1
ATOM 1497 C C . ALA A 1 192 ? 20.523 -3.420 3.594 1.00 96.88 192 ALA A C 1
ATOM 1499 O O . ALA A 1 192 ? 21.127 -2.790 2.729 1.00 96.88 192 ALA A O 1
ATOM 1500 N N . GLY A 1 193 ? 19.237 -3.191 3.882 1.00 96.62 193 GLY A N 1
ATOM 1501 C CA . GLY A 1 193 ? 18.426 -2.173 3.215 1.00 96.62 193 GLY A CA 1
ATOM 1502 C C . GLY A 1 193 ? 18.981 -0.764 3.407 1.00 96.62 193 GLY A C 1
ATOM 1503 O O . GLY A 1 193 ? 19.160 -0.044 2.433 1.00 96.62 193 GLY A O 1
ATOM 1504 N N . ASN A 1 194 ? 19.357 -0.399 4.636 1.00 96.62 194 ASN A N 1
ATOM 1505 C CA . ASN A 1 194 ? 19.964 0.902 4.931 1.00 96.62 194 ASN A CA 1
ATOM 1506 C C . ASN A 1 194 ? 21.301 1.112 4.203 1.00 96.62 194 ASN A C 1
ATOM 1508 O O . ASN A 1 194 ? 21.593 2.221 3.761 1.00 96.62 194 ASN A O 1
ATOM 1512 N N . ALA A 1 195 ? 22.124 0.065 4.092 1.00 97.19 195 ALA A N 1
ATOM 1513 C CA . ALA A 1 195 ? 23.377 0.128 3.344 1.00 97.19 195 ALA A CA 1
ATOM 1514 C C . ALA A 1 195 ? 23.118 0.328 1.842 1.00 97.19 195 ALA A C 1
ATOM 1516 O O . ALA A 1 195 ? 23.655 1.261 1.254 1.00 97.19 195 ALA A O 1
ATOM 1517 N N . ALA A 1 196 ? 22.225 -0.474 1.255 1.00 96.38 196 ALA A N 1
ATOM 1518 C CA . ALA A 1 196 ? 21.830 -0.336 -0.144 1.00 96.38 196 ALA A CA 1
ATOM 1519 C C . ALA A 1 196 ? 21.234 1.050 -0.445 1.00 96.38 196 ALA A C 1
ATOM 1521 O O . ALA A 1 196 ? 21.582 1.668 -1.449 1.00 96.38 196 ALA A O 1
ATOM 1522 N N . LEU A 1 197 ? 20.389 1.570 0.450 1.00 96.44 197 LEU A N 1
ATOM 1523 C CA . LEU A 1 197 ? 19.775 2.888 0.313 1.00 96.44 197 LEU A CA 1
ATOM 1524 C C . LEU A 1 197 ? 20.837 3.993 0.273 1.00 96.44 197 LEU A C 1
ATOM 1526 O O . LEU A 1 197 ? 20.818 4.819 -0.636 1.00 96.44 197 LEU A O 1
ATOM 1530 N N . ARG A 1 198 ? 21.808 3.953 1.198 1.00 96.06 198 ARG A N 1
ATOM 1531 C CA . ARG A 1 198 ? 22.959 4.868 1.217 1.00 96.06 198 ARG A CA 1
ATOM 1532 C C . ARG A 1 198 ? 23.768 4.804 -0.074 1.00 96.06 198 ARG A C 1
ATOM 1534 O O . ARG A 1 198 ? 24.340 5.804 -0.496 1.00 96.06 198 ARG A O 1
ATOM 1541 N N . ASP A 1 199 ? 23.850 3.636 -0.696 1.00 94.75 199 ASP A N 1
ATOM 1542 C CA . ASP A 1 199 ? 24.583 3.422 -1.942 1.00 94.75 199 ASP A CA 1
ATOM 1543 C C . ASP A 1 199 ? 23.800 3.795 -3.202 1.00 94.75 199 ASP A C 1
ATOM 1545 O O . ASP A 1 199 ? 24.291 3.589 -4.310 1.00 94.75 199 ASP A O 1
ATOM 1549 N N . GLY A 1 200 ? 22.619 4.401 -3.050 1.00 92.69 200 GLY A N 1
ATOM 1550 C CA . GLY A 1 200 ? 21.758 4.765 -4.173 1.00 92.69 200 GLY A CA 1
ATOM 1551 C C . GLY A 1 200 ? 21.080 3.552 -4.819 1.00 92.69 200 GLY A C 1
ATOM 1552 O O . GLY A 1 200 ? 20.425 3.673 -5.849 1.00 92.69 200 GLY A O 1
ATOM 1553 N N . MET A 1 201 ? 21.205 2.363 -4.223 1.00 92.19 201 MET A N 1
ATOM 1554 C CA . MET A 1 201 ? 20.608 1.124 -4.717 1.00 92.19 201 MET A CA 1
ATOM 1555 C C . MET A 1 201 ? 19.168 0.989 -4.210 1.00 92.19 201 MET A C 1
ATOM 1557 O O . MET A 1 201 ? 18.850 0.077 -3.445 1.00 92.19 201 MET A O 1
ATOM 1561 N N . GLY A 1 202 ? 18.289 1.904 -4.634 1.00 92.38 202 GLY A N 1
ATOM 1562 C CA . GLY A 1 202 ? 16.891 1.959 -4.185 1.00 92.38 202 GLY A CA 1
ATOM 1563 C C . GLY A 1 202 ? 16.131 0.640 -4.384 1.00 92.38 202 GLY A C 1
ATOM 1564 O O . GLY A 1 202 ? 15.423 0.199 -3.484 1.00 92.38 202 GLY A O 1
ATOM 1565 N N . VAL A 1 203 ? 16.366 -0.063 -5.496 1.00 89.31 203 VAL A N 1
ATOM 1566 C CA . VAL A 1 203 ? 15.757 -1.380 -5.773 1.00 89.31 203 VAL A CA 1
ATOM 1567 C C . VAL A 1 203 ? 16.170 -2.437 -4.760 1.00 89.31 203 VAL A C 1
ATOM 1569 O O . VAL A 1 203 ? 15.327 -3.080 -4.137 1.00 89.31 203 VAL A O 1
ATOM 1572 N N . ALA A 1 204 ? 17.476 -2.581 -4.536 1.00 92.00 204 ALA A N 1
ATOM 1573 C CA . ALA A 1 204 ? 17.987 -3.537 -3.562 1.00 92.00 204 ALA A CA 1
ATOM 1574 C C . ALA A 1 204 ? 17.519 -3.184 -2.142 1.00 92.00 204 ALA A C 1
ATOM 1576 O O . ALA A 1 204 ? 17.161 -4.074 -1.371 1.00 92.00 204 ALA A O 1
ATOM 1577 N N . ALA A 1 205 ? 17.467 -1.890 -1.805 1.00 95.62 205 ALA A N 1
ATOM 1578 C CA . ALA A 1 205 ? 16.941 -1.424 -0.528 1.00 95.62 205 ALA A CA 1
ATOM 1579 C C . ALA A 1 205 ? 15.474 -1.840 -0.336 1.00 95.62 205 ALA A C 1
ATOM 1581 O O . ALA A 1 205 ? 15.128 -2.380 0.715 1.00 95.62 205 ALA A O 1
ATOM 1582 N N . TYR A 1 206 ? 14.632 -1.662 -1.359 1.00 94.44 206 TYR A N 1
ATOM 1583 C CA . TYR A 1 206 ? 13.223 -2.056 -1.329 1.00 94.44 206 TYR A CA 1
ATOM 1584 C C . TYR A 1 206 ? 13.045 -3.558 -1.070 1.00 94.44 206 TYR A C 1
ATOM 1586 O O . TYR A 1 206 ? 12.236 -3.955 -0.222 1.00 94.44 206 TYR A O 1
ATOM 1594 N N . GLU A 1 207 ? 13.835 -4.398 -1.742 1.00 91.38 207 GLU A N 1
ATOM 1595 C CA . GLU A 1 207 ? 13.815 -5.851 -1.539 1.00 91.38 207 GLU A CA 1
ATOM 1596 C C . GLU A 1 207 ? 14.240 -6.234 -0.120 1.00 91.38 207 GLU A C 1
ATOM 1598 O O . GLU A 1 207 ? 13.548 -6.995 0.560 1.00 91.38 207 GLU A O 1
ATOM 1603 N N . PHE A 1 208 ? 15.321 -5.643 0.392 1.00 95.25 208 PHE A N 1
ATOM 1604 C CA . PHE A 1 208 ? 15.754 -5.895 1.763 1.00 95.25 208 PHE A CA 1
ATOM 1605 C C . PHE A 1 208 ? 14.712 -5.465 2.801 1.00 95.25 208 PHE A C 1
ATOM 1607 O O . PHE A 1 208 ? 14.487 -6.187 3.773 1.00 95.25 208 PHE A O 1
ATOM 1614 N N . TYR A 1 209 ? 14.032 -4.334 2.607 1.00 94.38 209 TYR A N 1
ATOM 1615 C CA . TYR A 1 209 ? 12.951 -3.920 3.503 1.00 94.38 209 TYR A CA 1
ATOM 1616 C C . TYR A 1 209 ? 11.708 -4.810 3.377 1.00 94.38 209 TYR A C 1
ATOM 1618 O O . TYR A 1 209 ? 11.047 -5.082 4.380 1.00 94.38 209 TYR A O 1
ATOM 1626 N N . SER A 1 210 ? 11.415 -5.325 2.181 1.00 90.56 210 SER A N 1
ATOM 1627 C CA . SER A 1 210 ? 10.362 -6.326 1.967 1.00 90.56 210 SER A CA 1
ATOM 1628 C C . SER A 1 210 ? 10.650 -7.625 2.716 1.00 90.56 210 SER A C 1
ATOM 1630 O O . SER A 1 210 ? 9.772 -8.152 3.400 1.00 90.56 210 SER A O 1
ATOM 1632 N N . ASP A 1 211 ? 11.888 -8.111 2.650 1.00 90.06 211 ASP A N 1
ATOM 1633 C CA . ASP A 1 211 ? 12.339 -9.279 3.404 1.00 90.06 211 ASP A CA 1
ATOM 1634 C C . ASP A 1 211 ? 12.306 -9.039 4.917 1.00 90.06 211 ASP A C 1
ATOM 1636 O O . ASP A 1 211 ? 11.891 -9.915 5.675 1.00 90.06 211 ASP A O 1
ATOM 1640 N N . ALA A 1 212 ? 12.707 -7.846 5.369 1.00 91.44 212 ALA A N 1
ATOM 1641 C CA . ALA A 1 212 ? 12.649 -7.478 6.780 1.00 91.44 212 ALA A CA 1
ATOM 1642 C C . ALA A 1 212 ? 11.209 -7.517 7.308 1.00 91.44 212 ALA A C 1
ATOM 1644 O O . ALA A 1 212 ? 10.960 -8.085 8.372 1.00 91.44 212 ALA A O 1
ATOM 1645 N N . GLN A 1 213 ? 10.259 -6.964 6.548 1.00 89.38 213 GLN A N 1
ATOM 1646 C CA . GLN A 1 213 ? 8.838 -6.994 6.888 1.00 89.38 213 GLN A CA 1
ATOM 1647 C C . GLN A 1 213 ? 8.321 -8.432 6.981 1.00 89.38 213 GLN A C 1
ATOM 1649 O O . GLN A 1 213 ? 7.703 -8.780 7.982 1.00 89.38 213 GLN A O 1
ATOM 1654 N N . LYS A 1 214 ? 8.633 -9.291 5.997 1.00 84.75 214 LYS A N 1
ATOM 1655 C CA . LYS A 1 214 ? 8.270 -10.723 6.018 1.00 84.75 214 LYS A CA 1
ATOM 1656 C C . LYS A 1 214 ? 8.862 -11.465 7.224 1.00 84.75 214 LYS A C 1
ATOM 1658 O O . LYS A 1 214 ? 8.231 -12.376 7.749 1.00 84.75 214 LYS A O 1
ATOM 1663 N N . ALA A 1 215 ? 10.043 -11.063 7.691 1.00 86.38 215 ALA A N 1
ATOM 1664 C CA . ALA A 1 215 ? 10.682 -11.630 8.879 1.00 86.38 215 ALA A CA 1
ATOM 1665 C C . ALA A 1 215 ? 10.087 -11.132 10.216 1.00 86.38 215 ALA A C 1
ATOM 1667 O O . ALA A 1 215 ? 10.457 -11.636 11.275 1.00 86.38 215 ALA A O 1
ATOM 1668 N N . GLY A 1 216 ? 9.159 -10.169 10.191 1.00 84.00 216 GLY A N 1
ATOM 1669 C CA . GLY A 1 216 ? 8.495 -9.630 11.383 1.00 84.00 216 GLY A CA 1
ATOM 1670 C C . GLY A 1 216 ? 8.932 -8.219 11.770 1.00 84.00 216 GLY A C 1
ATOM 1671 O O . GLY A 1 216 ? 8.666 -7.788 12.892 1.00 84.00 216 GLY A O 1
ATOM 1672 N N . ALA A 1 217 ? 9.604 -7.478 10.879 1.00 86.25 217 ALA A N 1
ATOM 1673 C CA . ALA A 1 217 ? 9.835 -6.057 11.111 1.00 86.25 217 ALA A CA 1
ATOM 1674 C C . ALA A 1 217 ? 8.502 -5.303 11.208 1.00 86.25 217 ALA A C 1
ATOM 1676 O O . ALA A 1 217 ? 7.523 -5.611 10.528 1.00 86.25 217 ALA A O 1
ATOM 1677 N N . SER A 1 218 ? 8.484 -4.279 12.058 1.00 85.81 218 SER A N 1
ATOM 1678 C CA . SER A 1 218 ? 7.311 -3.434 12.260 1.00 85.81 218 SER A CA 1
ATOM 1679 C C . SER A 1 218 ? 6.837 -2.829 10.936 1.00 85.81 218 SER A C 1
ATOM 1681 O O . SER A 1 218 ? 7.624 -2.253 10.177 1.00 85.81 218 SER A O 1
ATOM 1683 N N . VAL A 1 219 ? 5.538 -2.975 10.669 1.00 80.38 219 VAL A N 1
ATOM 1684 C CA . VAL A 1 219 ? 4.901 -2.545 9.419 1.00 80.38 219 VAL A CA 1
ATOM 1685 C C . VAL A 1 219 ? 5.059 -1.036 9.195 1.00 80.38 219 VAL A C 1
ATOM 1687 O O . VAL A 1 219 ? 5.551 -0.681 8.127 1.00 80.38 219 VAL A O 1
ATOM 1690 N N . PRO A 1 220 ? 4.780 -0.151 10.179 1.00 82.38 220 PRO A N 1
ATOM 1691 C CA . PRO A 1 220 ? 5.065 1.275 10.043 1.00 82.38 220 PRO A CA 1
ATOM 1692 C C . PRO A 1 220 ? 6.499 1.575 9.577 1.00 82.38 220 PRO A C 1
ATOM 1694 O O . PRO A 1 220 ? 6.700 2.228 8.557 1.00 82.38 220 PRO A O 1
ATOM 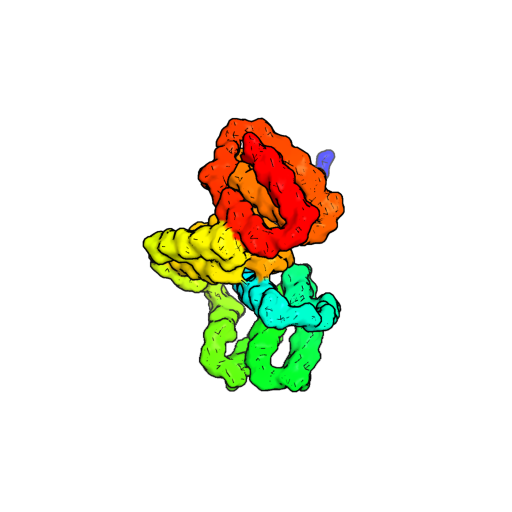1697 N N . PHE A 1 221 ? 7.511 1.040 10.265 1.00 84.62 221 PHE A N 1
ATOM 1698 C CA . PHE A 1 221 ? 8.908 1.297 9.896 1.00 84.62 221 PHE A CA 1
ATOM 1699 C C . PHE A 1 221 ? 9.255 0.737 8.513 1.00 84.62 221 PHE A C 1
ATOM 1701 O O . PHE A 1 221 ? 9.991 1.367 7.758 1.00 84.62 221 PHE A O 1
ATOM 1708 N N . SER A 1 222 ? 8.697 -0.422 8.161 1.00 86.75 222 SER A N 1
ATOM 1709 C CA . SER A 1 222 ? 8.917 -1.049 6.857 1.00 86.75 222 SER A CA 1
ATOM 1710 C C . SER A 1 222 ? 8.336 -0.212 5.718 1.00 86.75 222 SER A C 1
ATOM 1712 O O . SER A 1 222 ? 9.006 -0.032 4.707 1.00 86.75 222 SER A O 1
ATOM 1714 N N . ILE A 1 223 ? 7.138 0.354 5.891 1.00 86.56 223 ILE A N 1
ATOM 1715 C CA . ILE A 1 223 ? 6.502 1.229 4.896 1.00 86.56 223 ILE A CA 1
ATOM 1716 C C . ILE A 1 223 ? 7.330 2.503 4.691 1.00 86.56 223 ILE A C 1
ATOM 1718 O O . ILE A 1 223 ? 7.626 2.851 3.550 1.00 86.56 223 ILE A O 1
ATOM 1722 N N . THR A 1 224 ? 7.776 3.166 5.766 1.00 90.25 224 THR A N 1
ATOM 1723 C CA . THR A 1 224 ? 8.638 4.361 5.659 1.00 90.25 224 THR A CA 1
ATOM 1724 C C . THR A 1 224 ? 9.955 4.040 4.947 1.00 90.25 224 THR A C 1
ATOM 1726 O O . THR A 1 224 ? 10.381 4.778 4.061 1.00 90.25 224 THR A O 1
ATOM 1729 N N . ASN A 1 225 ? 10.577 2.908 5.283 1.00 94.62 225 ASN A N 1
ATOM 1730 C CA . ASN A 1 225 ? 11.817 2.458 4.656 1.00 94.62 225 ASN A CA 1
ATOM 1731 C C . ASN A 1 225 ? 11.646 2.140 3.165 1.00 94.62 225 ASN A C 1
ATOM 1733 O O . ASN A 1 225 ? 12.458 2.560 2.340 1.00 94.62 225 ASN A O 1
ATOM 1737 N N . LYS A 1 226 ? 10.556 1.460 2.803 1.00 94.06 226 LYS A N 1
ATOM 1738 C CA . LYS A 1 226 ? 10.195 1.199 1.407 1.00 94.06 226 LYS A CA 1
ATOM 1739 C C . LYS A 1 226 ? 9.899 2.486 0.639 1.00 94.06 226 LYS A C 1
ATOM 1741 O O . LYS A 1 226 ? 10.331 2.599 -0.502 1.00 94.06 226 LYS A O 1
ATOM 1746 N N . ALA A 1 227 ? 9.239 3.471 1.251 1.00 94.50 227 ALA A N 1
ATOM 1747 C CA . ALA A 1 227 ? 8.983 4.765 0.618 1.00 94.50 227 ALA A CA 1
ATOM 1748 C C . ALA A 1 227 ? 10.292 5.505 0.299 1.00 94.50 227 ALA A C 1
ATOM 1750 O O . ALA A 1 227 ? 10.465 5.987 -0.816 1.00 94.50 227 ALA A O 1
ATOM 1751 N N . MET A 1 228 ? 11.254 5.519 1.231 1.00 96.38 228 MET A N 1
ATOM 1752 C CA . MET A 1 228 ? 12.597 6.053 0.966 1.00 96.38 228 MET A CA 1
ATOM 1753 C C . MET A 1 228 ? 13.296 5.315 -0.181 1.00 96.38 228 MET A C 1
ATOM 1755 O O . MET A 1 228 ? 13.890 5.949 -1.049 1.00 96.38 228 MET A O 1
ATOM 1759 N N . ALA A 1 229 ? 13.203 3.983 -0.207 1.00 96.06 229 ALA A N 1
ATOM 1760 C CA . ALA A 1 229 ? 13.760 3.171 -1.284 1.00 96.06 229 ALA A CA 1
ATOM 1761 C C . ALA A 1 229 ? 13.138 3.506 -2.650 1.00 96.06 229 ALA A C 1
ATOM 1763 O O . ALA A 1 229 ? 13.867 3.616 -3.633 1.00 96.06 229 ALA A O 1
ATOM 1764 N N . CYS A 1 230 ? 11.825 3.754 -2.695 1.00 93.38 230 CYS A N 1
ATOM 1765 C CA . CYS A 1 230 ? 11.120 4.195 -3.898 1.00 93.38 230 CYS A CA 1
ATOM 1766 C C . CYS A 1 230 ? 11.594 5.575 -4.372 1.00 93.38 230 CYS A C 1
ATOM 1768 O O . CYS A 1 230 ? 11.879 5.736 -5.554 1.00 93.38 230 CYS A O 1
ATOM 1770 N N . LEU A 1 231 ? 11.756 6.547 -3.461 1.00 94.81 231 LEU A N 1
ATOM 1771 C CA . LEU A 1 231 ? 12.297 7.873 -3.798 1.00 94.81 231 LEU A CA 1
ATOM 1772 C C . LEU A 1 231 ? 13.696 7.773 -4.423 1.00 94.81 231 LEU A C 1
ATOM 1774 O O . LEU A 1 231 ? 13.952 8.397 -5.448 1.00 94.81 231 LEU A O 1
ATOM 1778 N N . VAL A 1 232 ? 14.583 6.962 -3.835 1.00 94.75 232 VAL A N 1
ATOM 1779 C CA . VAL A 1 232 ? 15.948 6.746 -4.352 1.00 94.75 232 VAL A CA 1
ATOM 1780 C C . VAL A 1 232 ? 15.937 6.012 -5.692 1.00 94.75 232 VAL A C 1
ATOM 1782 O O . VAL A 1 232 ? 16.756 6.321 -6.554 1.00 94.75 232 VAL A O 1
ATOM 1785 N N . ALA A 1 233 ? 15.012 5.069 -5.876 1.00 89.75 233 ALA A N 1
ATOM 1786 C CA . ALA A 1 233 ? 14.838 4.331 -7.123 1.00 89.75 233 ALA A CA 1
ATOM 1787 C C . ALA A 1 233 ? 14.121 5.125 -8.227 1.00 89.75 233 ALA A C 1
ATOM 1789 O O . ALA A 1 233 ? 14.096 4.660 -9.361 1.00 89.75 233 ALA A O 1
ATOM 1790 N N . GLY A 1 234 ? 13.526 6.282 -7.915 1.00 88.88 234 GLY A N 1
ATOM 1791 C CA . GLY A 1 234 ? 12.741 7.084 -8.858 1.00 88.88 234 GLY A CA 1
ATOM 1792 C C . GLY A 1 234 ? 11.285 6.632 -9.048 1.00 88.88 234 GLY A C 1
ATOM 1793 O O . GLY A 1 234 ? 10.599 7.174 -9.909 1.00 88.88 234 GLY A O 1
ATOM 1794 N N . ASP A 1 235 ? 10.779 5.675 -8.259 1.00 88.56 235 ASP A N 1
ATOM 1795 C CA . ASP A 1 235 ? 9.353 5.304 -8.261 1.00 88.56 235 ASP A CA 1
ATOM 1796 C C . ASP A 1 235 ? 8.553 6.242 -7.343 1.00 88.56 235 ASP A C 1
ATOM 1798 O O . ASP A 1 235 ? 8.177 5.909 -6.216 1.00 88.56 235 ASP A O 1
ATOM 1802 N N . TYR A 1 236 ? 8.318 7.463 -7.817 1.00 89.31 236 TYR A N 1
ATOM 1803 C CA . TYR A 1 236 ? 7.611 8.493 -7.053 1.00 89.31 236 TYR A CA 1
ATOM 1804 C C . TYR A 1 236 ? 6.138 8.149 -6.801 1.00 89.31 236 TYR A C 1
ATOM 1806 O O . TYR A 1 236 ? 5.590 8.502 -5.756 1.00 89.31 236 TYR A O 1
ATOM 1814 N N . GLU A 1 237 ? 5.502 7.417 -7.717 1.00 85.12 237 GLU A N 1
ATOM 1815 C CA . GLU A 1 237 ? 4.126 6.949 -7.544 1.00 85.12 237 GLU A CA 1
ATOM 1816 C C . GLU A 1 237 ? 4.048 5.930 -6.399 1.00 85.12 237 GLU A C 1
ATOM 1818 O O . GLU A 1 237 ? 3.266 6.114 -5.463 1.00 85.12 237 GLU A O 1
ATOM 1823 N N . GLY A 1 238 ? 4.924 4.917 -6.409 1.00 85.12 238 GLY A N 1
ATOM 1824 C CA . GLY A 1 238 ? 5.034 3.927 -5.335 1.00 85.12 238 GLY A CA 1
ATOM 1825 C C . GLY A 1 238 ? 5.383 4.557 -3.984 1.00 85.12 238 GLY A C 1
ATOM 1826 O O . GLY A 1 238 ? 4.771 4.225 -2.964 1.00 85.12 238 GLY A O 1
ATOM 1827 N N . ALA A 1 239 ? 6.295 5.538 -3.973 1.00 91.19 239 ALA A N 1
ATOM 1828 C CA . ALA A 1 239 ? 6.618 6.310 -2.774 1.00 91.19 239 ALA A CA 1
ATOM 1829 C C . ALA A 1 239 ? 5.374 7.007 -2.201 1.00 91.19 239 ALA A C 1
ATOM 1831 O O . ALA A 1 239 ? 5.108 6.897 -1.003 1.00 91.19 239 ALA A O 1
ATOM 1832 N N . LYS A 1 240 ? 4.586 7.677 -3.052 1.00 90.06 240 LYS A N 1
ATOM 1833 C CA . LYS A 1 240 ? 3.360 8.370 -2.643 1.00 90.06 240 LYS A CA 1
ATOM 1834 C C . LYS A 1 240 ? 2.355 7.418 -1.998 1.00 90.06 240 LYS A C 1
ATOM 1836 O O . LYS A 1 240 ? 1.847 7.717 -0.926 1.00 90.06 240 LYS A O 1
ATOM 1841 N N . ILE A 1 241 ? 2.101 6.265 -2.611 1.00 85.00 241 ILE A N 1
ATOM 1842 C CA . ILE A 1 241 ? 1.120 5.285 -2.113 1.00 85.00 241 ILE A CA 1
ATOM 1843 C C . ILE A 1 241 ? 1.512 4.738 -0.747 1.00 85.00 241 ILE A C 1
ATOM 1845 O O . ILE A 1 241 ? 0.675 4.640 0.152 1.00 85.00 241 ILE A O 1
ATOM 1849 N N . LEU A 1 242 ? 2.792 4.409 -0.569 1.00 88.44 242 LEU A N 1
ATOM 1850 C CA . LEU A 1 242 ? 3.300 3.957 0.721 1.00 88.44 242 LEU A CA 1
ATOM 1851 C C . LEU A 1 242 ? 3.120 5.041 1.789 1.00 88.44 242 LEU A C 1
ATOM 1853 O O . LEU A 1 242 ? 2.687 4.737 2.900 1.00 88.44 242 LEU A O 1
ATOM 1857 N N . LEU A 1 243 ? 3.381 6.305 1.455 1.00 89.19 243 LEU A N 1
ATOM 1858 C CA . LEU A 1 243 ? 3.168 7.419 2.376 1.00 89.19 243 LEU A CA 1
ATOM 1859 C C . LEU A 1 243 ? 1.675 7.687 2.653 1.00 89.19 243 LEU A C 1
ATOM 1861 O O . LEU A 1 243 ? 1.331 8.019 3.787 1.00 89.19 243 LEU A O 1
ATOM 1865 N N . ASP A 1 244 ? 0.788 7.523 1.667 1.00 86.56 244 ASP A N 1
ATOM 1866 C CA . ASP A 1 244 ? -0.666 7.709 1.815 1.00 86.56 244 ASP A CA 1
ATOM 1867 C C . ASP A 1 244 ? -1.298 6.600 2.675 1.00 86.56 244 ASP A C 1
ATOM 1869 O O . ASP A 1 244 ? -2.310 6.818 3.342 1.00 86.56 244 ASP A O 1
ATOM 1873 N N . SER A 1 245 ? -0.688 5.408 2.701 1.00 78.88 245 SER A N 1
ATOM 1874 C CA . SER A 1 245 ? -1.138 4.280 3.532 1.00 78.88 245 SER A CA 1
ATOM 1875 C C . SER A 1 245 ? -0.968 4.526 5.041 1.00 78.88 245 SER A C 1
ATOM 1877 O O . SER A 1 245 ? -1.515 3.791 5.868 1.00 78.88 245 SER A O 1
ATOM 1879 N N . PHE A 1 246 ? -0.225 5.571 5.422 1.00 74.56 246 PHE A N 1
ATOM 1880 C CA . PHE A 1 246 ? 0.048 5.918 6.807 1.00 74.56 246 PHE A CA 1
ATOM 1881 C C . PHE A 1 246 ? -1.013 6.835 7.407 1.00 74.56 246 PHE A C 1
ATOM 1883 O O . PHE A 1 246 ? -1.278 7.936 6.927 1.00 74.56 246 PHE A O 1
ATOM 1890 N N . ARG A 1 247 ? -1.504 6.464 8.592 1.00 70.62 247 ARG A N 1
ATOM 1891 C CA . ARG A 1 247 ? -2.196 7.415 9.462 1.00 70.62 247 ARG A CA 1
ATOM 1892 C C . ARG A 1 247 ? -1.165 8.189 10.283 1.00 70.62 247 ARG A C 1
ATOM 1894 O O . ARG A 1 247 ? -0.634 7.668 11.263 1.00 70.62 247 ARG A O 1
ATOM 1901 N N . VAL A 1 248 ? -0.873 9.423 9.880 1.00 72.69 248 VAL A N 1
ATOM 1902 C CA . VAL A 1 248 ? 0.089 10.280 10.588 1.00 72.69 248 VAL A CA 1
ATOM 1903 C C . VAL A 1 248 ? -0.465 10.693 11.953 1.00 72.69 248 VAL A C 1
ATOM 1905 O O . VAL A 1 248 ? -1.565 11.234 12.056 1.00 72.69 248 VAL A O 1
ATOM 1908 N N . ILE A 1 249 ? 0.314 10.452 13.010 1.00 77.12 249 ILE A N 1
ATOM 1909 C CA . ILE A 1 249 ? 0.057 10.999 14.347 1.00 77.12 249 ILE A CA 1
ATOM 1910 C C . ILE A 1 249 ? 0.889 12.272 14.486 1.00 77.12 249 ILE A C 1
ATOM 1912 O O . ILE A 1 249 ? 2.099 12.204 14.717 1.00 77.12 249 ILE A O 1
ATOM 1916 N N . TYR A 1 250 ? 0.240 13.422 14.310 1.00 78.44 250 TYR A N 1
ATOM 1917 C CA . TYR A 1 250 ? 0.878 14.738 14.383 1.00 78.44 250 TYR A CA 1
ATOM 1918 C C . TYR A 1 250 ? 1.562 14.986 15.736 1.00 78.44 250 TYR A C 1
ATOM 1920 O O . TYR A 1 250 ? 1.161 14.439 16.763 1.00 78.44 250 TYR A O 1
ATOM 1928 N N . GLY A 1 251 ? 2.613 15.810 15.725 1.00 76.50 251 GLY A N 1
ATOM 1929 C CA . GLY A 1 251 ? 3.390 16.143 16.924 1.00 76.50 251 GLY A CA 1
ATOM 1930 C C . GLY A 1 251 ? 4.373 15.056 17.373 1.00 76.50 251 GLY A C 1
ATOM 1931 O O . GLY A 1 251 ? 4.902 15.132 18.478 1.00 76.50 251 GLY A O 1
ATOM 1932 N N . THR A 1 252 ? 4.638 14.042 16.543 1.00 86.44 252 THR A N 1
ATOM 1933 C CA . THR A 1 252 ? 5.657 13.012 16.803 1.00 86.44 252 THR A CA 1
ATOM 1934 C C . THR A 1 252 ? 6.877 13.200 15.891 1.00 86.44 252 THR A C 1
ATOM 1936 O O . THR A 1 252 ? 6.715 13.665 14.762 1.00 86.44 252 THR A O 1
ATOM 1939 N N . PRO A 1 253 ? 8.090 12.772 16.296 1.00 86.75 253 PRO A N 1
ATOM 1940 C CA . PRO A 1 253 ? 9.247 12.751 15.392 1.00 86.75 253 PRO A CA 1
ATOM 1941 C C . PRO A 1 253 ? 8.997 11.933 14.114 1.00 86.75 253 PRO A C 1
ATOM 1943 O O . PRO A 1 253 ? 9.502 12.256 13.043 1.00 86.75 253 PRO A O 1
ATOM 1946 N N . ALA A 1 254 ? 8.161 10.892 14.202 1.00 86.00 254 ALA A N 1
ATOM 1947 C CA . ALA A 1 254 ? 7.747 10.103 13.046 1.00 86.00 254 ALA A CA 1
ATOM 1948 C C . ALA A 1 254 ? 6.900 10.912 12.047 1.00 86.00 254 ALA A C 1
ATOM 1950 O O . ALA A 1 254 ? 7.046 10.716 10.843 1.00 86.00 254 ALA A O 1
ATOM 1951 N N . ALA A 1 255 ? 6.057 11.838 12.518 1.00 88.62 255 ALA A N 1
ATOM 1952 C CA . ALA A 1 255 ? 5.302 12.729 11.639 1.00 88.62 255 ALA A CA 1
ATOM 1953 C C . ALA A 1 255 ? 6.221 13.668 10.853 1.00 88.62 255 ALA A C 1
ATOM 1955 O O . ALA A 1 255 ? 6.015 13.826 9.654 1.00 88.62 255 ALA A O 1
ATOM 1956 N N . ILE A 1 256 ? 7.266 14.206 11.491 1.00 92.75 256 ILE A N 1
ATOM 1957 C CA . ILE A 1 256 ? 8.282 15.033 10.818 1.00 92.75 256 ILE A CA 1
ATOM 1958 C C . ILE A 1 256 ? 9.012 14.212 9.748 1.00 92.75 256 ILE A C 1
ATOM 1960 O O . ILE A 1 256 ? 9.181 14.681 8.627 1.00 92.75 256 ILE A O 1
ATOM 1964 N N . ASN A 1 257 ? 9.365 12.954 10.044 1.00 92.06 257 ASN A N 1
ATOM 1965 C CA . ASN A 1 257 ? 9.968 12.064 9.048 1.00 92.06 257 ASN A CA 1
ATOM 1966 C C . ASN A 1 257 ? 9.056 11.864 7.832 1.00 92.06 257 ASN A C 1
ATOM 1968 O O . ASN A 1 257 ? 9.504 12.011 6.701 1.00 92.06 257 ASN A O 1
ATOM 1972 N N . ILE A 1 258 ? 7.774 11.559 8.050 1.00 91.75 258 ILE A N 1
ATOM 1973 C CA . ILE A 1 258 ? 6.808 11.365 6.958 1.00 91.75 258 ILE A CA 1
ATOM 1974 C C . ILE A 1 258 ? 6.616 12.663 6.164 1.00 91.75 258 ILE A C 1
ATOM 1976 O O . ILE A 1 258 ? 6.605 12.634 4.934 1.00 91.75 258 ILE A O 1
ATOM 1980 N N . GLN A 1 259 ? 6.507 13.804 6.846 1.00 92.94 259 GLN A N 1
ATOM 1981 C CA . GLN A 1 259 ? 6.380 15.111 6.209 1.00 92.94 259 GLN A CA 1
ATOM 1982 C C . GLN A 1 259 ? 7.596 15.427 5.336 1.00 92.94 259 GLN A C 1
ATOM 1984 O O . GLN A 1 259 ? 7.417 15.817 4.186 1.00 92.94 259 GLN A O 1
ATOM 1989 N N . ALA A 1 260 ? 8.810 15.164 5.826 1.00 95.44 260 ALA A N 1
ATOM 1990 C CA . ALA A 1 260 ? 10.035 15.317 5.052 1.00 95.44 260 ALA A CA 1
ATOM 1991 C C . ALA A 1 260 ? 10.039 14.441 3.790 1.00 95.44 260 ALA A C 1
ATOM 1993 O O . ALA A 1 260 ? 10.402 14.923 2.721 1.00 95.44 260 ALA A O 1
ATOM 1994 N N . LEU A 1 261 ? 9.577 13.187 3.871 1.00 95.81 261 LEU A N 1
ATOM 1995 C CA . LEU A 1 261 ? 9.471 12.313 2.695 1.00 95.81 261 LEU A CA 1
ATOM 1996 C C . LEU A 1 261 ? 8.453 12.827 1.668 1.00 95.81 261 LEU A C 1
ATOM 1998 O O . LEU A 1 261 ? 8.725 12.768 0.471 1.00 95.81 261 LEU A O 1
ATOM 2002 N N . TYR A 1 262 ? 7.318 13.382 2.104 1.00 94.69 262 TYR A N 1
ATOM 2003 C CA . TYR A 1 262 ? 6.382 14.044 1.189 1.00 94.69 262 TYR A CA 1
ATOM 2004 C C . TYR A 1 262 ? 6.955 15.322 0.568 1.00 94.69 262 TYR A C 1
ATOM 2006 O O . TYR A 1 262 ? 6.662 15.625 -0.590 1.00 94.69 262 TYR A O 1
ATOM 2014 N N . THR A 1 263 ? 7.733 16.097 1.325 1.00 96.19 263 THR A N 1
ATOM 2015 C CA . THR A 1 263 ? 8.417 17.284 0.802 1.00 96.19 263 THR A CA 1
ATOM 2016 C C . THR A 1 263 ? 9.431 16.875 -0.263 1.00 96.19 263 THR A C 1
ATOM 2018 O O . THR A 1 263 ? 9.383 17.405 -1.368 1.00 96.19 263 THR A O 1
ATOM 2021 N N . LEU A 1 264 ? 10.254 15.852 0.001 1.00 96.75 264 LEU A N 1
ATOM 2022 C CA . LEU A 1 264 ? 11.180 15.285 -0.987 1.00 96.75 264 LEU A CA 1
ATOM 2023 C C . LEU A 1 264 ? 10.452 14.786 -2.238 1.00 96.75 264 LEU A C 1
ATOM 2025 O O . LEU A 1 264 ? 10.871 15.107 -3.345 1.00 96.75 264 LEU A O 1
ATOM 2029 N N . LEU A 1 265 ? 9.347 14.052 -2.070 1.00 95.44 265 LEU A N 1
ATOM 2030 C CA . LEU A 1 265 ? 8.505 13.608 -3.180 1.00 95.44 265 LEU A CA 1
ATOM 2031 C C . LEU A 1 265 ? 8.050 14.794 -4.042 1.00 95.44 265 LEU A C 1
ATOM 2033 O O . LEU A 1 265 ? 8.235 14.774 -5.251 1.00 95.44 265 LEU A O 1
ATOM 2037 N N . SER A 1 266 ? 7.523 15.845 -3.411 1.00 94.50 266 SER A N 1
ATOM 2038 C CA . SER A 1 266 ? 7.014 17.037 -4.104 1.00 94.50 266 SER A CA 1
ATOM 2039 C C . SER A 1 266 ? 8.122 17.785 -4.850 1.00 94.50 266 SER A C 1
ATOM 2041 O O . SER A 1 266 ? 7.921 18.225 -5.980 1.00 94.50 266 SER A O 1
ATOM 2043 N N . CYS A 1 267 ? 9.314 17.873 -4.250 1.00 93.56 267 CYS A N 1
ATOM 2044 C CA . CYS A 1 267 ? 10.502 18.445 -4.877 1.00 93.56 267 CYS A CA 1
ATOM 2045 C C . CYS A 1 267 ? 10.939 17.660 -6.123 1.00 93.56 267 CYS A C 1
ATOM 2047 O O . CYS A 1 267 ? 11.297 18.283 -7.123 1.00 93.56 267 CYS A O 1
ATOM 2049 N N . LEU A 1 268 ? 10.907 16.323 -6.053 1.00 92.56 268 LEU A N 1
ATOM 2050 C CA . LEU A 1 268 ? 11.341 15.397 -7.108 1.00 92.56 268 LEU A CA 1
ATOM 2051 C C . LEU A 1 268 ? 10.331 15.257 -8.256 1.00 92.56 268 LEU A C 1
ATOM 2053 O O . LEU A 1 268 ? 10.710 14.876 -9.359 1.00 92.56 268 LEU A O 1
ATOM 2057 N N . THR A 1 269 ? 9.057 15.571 -8.015 1.00 91.50 269 THR A N 1
ATOM 2058 C CA . THR A 1 269 ? 7.993 15.532 -9.033 1.00 91.50 269 THR A CA 1
ATOM 2059 C C . THR A 1 269 ? 7.603 16.912 -9.563 1.00 91.50 269 THR A C 1
ATOM 2061 O O . THR A 1 269 ? 6.564 17.031 -10.208 1.00 91.50 269 THR A O 1
ATOM 2064 N N . ASP A 1 270 ? 8.368 17.961 -9.244 1.00 91.12 270 ASP A N 1
ATOM 2065 C CA . ASP A 1 270 ? 8.063 19.351 -9.620 1.00 91.12 270 ASP A CA 1
ATOM 2066 C C . ASP A 1 270 ? 6.640 19.798 -9.220 1.00 91.12 270 ASP A C 1
ATOM 2068 O O . ASP A 1 270 ? 5.982 20.571 -9.921 1.00 91.12 270 ASP A O 1
ATOM 2072 N N . ALA A 1 271 ? 6.142 19.304 -8.082 1.00 90.00 271 ALA A N 1
ATOM 2073 C CA . ALA A 1 271 ? 4.800 19.627 -7.614 1.00 90.00 271 ALA A CA 1
ATOM 2074 C C . ALA A 1 271 ? 4.714 21.102 -7.204 1.00 90.00 271 ALA A C 1
ATOM 2076 O O . ALA A 1 271 ? 5.575 21.601 -6.492 1.00 90.00 271 ALA A O 1
ATOM 2077 N N . VAL A 1 272 ? 3.655 21.804 -7.612 1.00 91.25 272 VAL A N 1
ATOM 2078 C CA . VAL A 1 272 ? 3.520 23.266 -7.438 1.00 91.25 272 VAL A CA 1
ATOM 2079 C C . VAL A 1 272 ? 3.655 23.726 -5.977 1.00 91.25 272 VAL A C 1
ATOM 2081 O O . VAL A 1 272 ? 4.034 24.865 -5.724 1.00 91.25 272 VAL A O 1
ATOM 2084 N N . ASP A 1 273 ? 3.360 22.858 -5.012 1.00 91.25 273 ASP A N 1
ATOM 2085 C CA . ASP A 1 273 ? 3.368 23.152 -3.581 1.00 91.25 273 ASP A CA 1
ATOM 2086 C C . ASP A 1 273 ? 4.719 22.910 -2.880 1.00 91.25 273 ASP A C 1
ATOM 2088 O O . ASP A 1 273 ? 4.797 23.125 -1.671 1.00 91.25 273 ASP A O 1
ATOM 2092 N N . TRP A 1 274 ? 5.787 22.493 -3.578 1.00 93.19 274 TRP A N 1
ATOM 2093 C CA . TRP A 1 274 ? 7.040 22.067 -2.930 1.00 93.19 274 TRP A CA 1
ATOM 2094 C C . TRP A 1 274 ? 7.645 23.126 -1.982 1.00 93.19 274 TRP A C 1
ATOM 2096 O O . TRP A 1 274 ? 8.076 22.774 -0.884 1.00 93.19 274 TRP A O 1
ATOM 2106 N N . GLU A 1 275 ? 7.601 24.417 -2.336 1.00 94.25 275 GLU A N 1
ATOM 2107 C CA . GLU A 1 275 ? 8.088 25.522 -1.485 1.00 94.25 275 GLU A CA 1
ATOM 2108 C C . GLU A 1 275 ? 7.287 25.642 -0.183 1.00 94.25 275 GLU A C 1
ATOM 2110 O O . GLU A 1 275 ? 7.855 25.760 0.906 1.00 94.25 275 GLU A O 1
ATOM 2115 N N . ALA A 1 276 ? 5.957 25.560 -0.285 1.00 95.19 276 ALA A N 1
ATOM 2116 C CA . ALA A 1 276 ? 5.072 25.610 0.873 1.00 95.19 276 ALA A CA 1
ATOM 2117 C C . ALA A 1 276 ? 5.335 24.427 1.814 1.00 95.19 276 ALA A C 1
ATOM 2119 O O . ALA A 1 276 ? 5.389 24.600 3.030 1.00 95.19 276 ALA A O 1
ATOM 2120 N N . ARG A 1 277 ? 5.598 23.236 1.260 1.00 95.12 277 ARG A N 1
ATOM 2121 C CA . ARG A 1 277 ? 5.914 22.041 2.056 1.00 95.12 277 ARG A CA 1
ATOM 2122 C C . ARG A 1 277 ? 7.244 22.140 2.802 1.00 95.12 277 ARG A C 1
ATOM 2124 O O . ARG A 1 277 ? 7.359 21.561 3.882 1.00 95.12 277 ARG A O 1
ATOM 2131 N N . ILE A 1 278 ? 8.240 22.842 2.256 1.00 96.00 278 ILE A N 1
ATOM 2132 C CA . ILE A 1 278 ? 9.500 23.122 2.966 1.00 96.00 278 ILE A CA 1
ATOM 2133 C C . ILE A 1 278 ? 9.234 24.060 4.150 1.00 96.00 278 ILE A C 1
ATOM 2135 O O . ILE A 1 278 ? 9.679 23.774 5.262 1.00 96.00 278 ILE A O 1
ATOM 2139 N N . ALA A 1 279 ? 8.456 25.126 3.945 1.00 95.31 279 ALA A N 1
ATOM 2140 C CA . ALA A 1 279 ? 8.095 26.057 5.015 1.00 95.31 279 ALA A CA 1
ATOM 2141 C C . ALA A 1 279 ? 7.294 25.372 6.142 1.00 95.31 279 ALA A C 1
ATOM 2143 O O . ALA A 1 279 ? 7.598 25.548 7.324 1.00 95.31 279 ALA A O 1
ATOM 2144 N N . ASP A 1 280 ? 6.316 24.534 5.789 1.00 94.12 280 ASP A N 1
ATOM 2145 C CA . ASP A 1 280 ? 5.528 23.766 6.758 1.00 94.12 280 ASP A CA 1
ATOM 2146 C C . ASP A 1 280 ? 6.385 22.749 7.528 1.00 94.12 280 ASP A C 1
ATOM 2148 O O . ASP A 1 280 ? 6.138 22.490 8.712 1.00 94.12 280 ASP A O 1
ATOM 2152 N N . LEU A 1 281 ? 7.388 22.157 6.867 1.00 94.81 281 LEU A N 1
ATOM 2153 C CA . LEU A 1 281 ? 8.327 21.229 7.496 1.00 94.81 281 LEU A CA 1
ATOM 2154 C C . LEU A 1 281 ? 9.181 21.946 8.540 1.00 94.81 281 LEU A C 1
ATOM 2156 O O . LEU A 1 281 ? 9.246 21.482 9.677 1.00 94.81 281 LEU A O 1
ATOM 2160 N N . GLN A 1 282 ? 9.759 23.094 8.178 1.00 95.00 282 GLN A N 1
ATOM 2161 C CA . GLN A 1 282 ? 10.554 23.910 9.095 1.00 95.00 282 GLN A CA 1
ATOM 2162 C C . GLN A 1 282 ? 9.743 24.285 10.340 1.00 95.00 282 GLN A C 1
ATOM 2164 O O . GLN A 1 282 ? 10.175 24.054 11.469 1.00 95.00 282 GLN A O 1
ATOM 2169 N N . LYS A 1 283 ? 8.513 24.769 10.141 1.00 93.44 283 LYS A N 1
ATOM 2170 C CA . LYS A 1 283 ? 7.603 25.105 11.239 1.00 93.44 283 LYS A CA 1
ATOM 2171 C C . LYS A 1 283 ? 7.333 23.907 12.155 1.00 93.44 283 LYS A C 1
ATOM 2173 O O . LYS A 1 283 ? 7.315 24.050 13.373 1.00 93.44 283 LYS A O 1
ATOM 2178 N N . SER A 1 284 ? 7.144 22.719 11.584 1.00 92.00 284 SER A N 1
ATOM 2179 C CA . SER A 1 284 ? 6.859 21.503 12.358 1.00 92.00 284 SER A CA 1
ATOM 2180 C C . SER A 1 284 ? 8.053 21.056 13.210 1.00 92.00 284 SER A C 1
ATOM 2182 O O . SER A 1 284 ? 7.864 20.543 14.314 1.00 92.00 284 SER A O 1
ATOM 2184 N N . VAL A 1 285 ? 9.280 21.271 12.725 1.00 92.50 285 VAL A N 1
ATOM 2185 C CA . VAL A 1 285 ? 10.517 21.038 13.489 1.00 92.50 285 VAL A CA 1
ATOM 2186 C C . VAL A 1 285 ? 10.640 22.046 14.636 1.00 92.50 285 VAL A C 1
ATOM 2188 O O . VAL A 1 285 ? 10.863 21.640 15.779 1.00 92.50 285 VAL A O 1
ATOM 2191 N N . GLU A 1 286 ? 10.420 23.334 14.357 1.00 91.31 286 GLU A N 1
ATOM 2192 C CA . GLU A 1 286 ? 10.462 24.418 15.350 1.00 91.31 286 GLU A CA 1
ATOM 2193 C C . GLU A 1 286 ? 9.428 24.223 16.472 1.00 91.31 286 GLU A C 1
ATOM 2195 O O . GLU A 1 286 ? 9.760 24.343 17.651 1.00 91.31 286 GLU A O 1
ATOM 2200 N N . GLU A 1 287 ? 8.185 23.870 16.126 1.00 90.50 287 GLU A N 1
ATOM 2201 C CA . GLU A 1 287 ? 7.110 23.615 17.094 1.00 90.50 287 GLU A CA 1
ATOM 2202 C C . GLU A 1 287 ? 7.398 22.403 17.988 1.00 90.50 287 GLU A C 1
ATOM 2204 O O . GLU A 1 287 ? 6.991 22.376 19.153 1.00 90.50 287 GLU A O 1
ATOM 2209 N N . LYS A 1 288 ? 8.086 21.386 17.456 1.00 87.50 288 LYS A N 1
ATOM 2210 C CA . LYS A 1 288 ? 8.392 20.165 18.202 1.00 87.50 288 LYS A CA 1
ATOM 2211 C C . LYS A 1 288 ? 9.567 20.356 19.166 1.00 87.50 288 LYS A C 1
ATOM 2213 O O . LYS A 1 288 ? 9.518 19.826 20.276 1.00 87.50 288 LYS A O 1
ATOM 2218 N N . GLY A 1 289 ? 10.600 21.095 18.757 1.00 80.81 289 GLY A N 1
ATOM 2219 C CA . GLY A 1 289 ? 11.731 21.528 19.589 1.00 80.81 289 GLY A CA 1
ATOM 2220 C C . GLY A 1 289 ? 12.723 20.443 20.048 1.00 80.81 289 GLY A C 1
ATOM 2221 O O . GLY A 1 289 ? 13.840 20.784 20.423 1.00 80.81 289 GLY A O 1
ATOM 2222 N N . ASP A 1 290 ? 12.358 19.156 20.006 1.00 84.88 290 ASP A N 1
ATOM 2223 C CA . ASP A 1 290 ? 13.192 18.001 20.402 1.00 84.88 290 ASP A CA 1
ATOM 2224 C C . ASP A 1 290 ? 13.465 17.016 19.243 1.00 84.88 290 ASP A C 1
ATOM 2226 O O . ASP A 1 290 ? 13.837 15.861 19.464 1.00 84.88 290 ASP A O 1
ATOM 2230 N N . PHE A 1 291 ? 13.256 17.440 17.993 1.00 90.38 291 PHE A N 1
ATOM 2231 C CA . PHE A 1 291 ? 13.528 16.603 16.826 1.00 90.38 291 PHE A CA 1
ATOM 2232 C C . PHE A 1 291 ? 15.036 16.507 16.555 1.00 90.38 291 PHE A C 1
ATOM 2234 O O . PHE A 1 291 ? 15.682 17.490 16.203 1.00 90.38 291 PHE A O 1
ATOM 2241 N N . GLU A 1 292 ? 15.593 15.299 16.659 1.00 89.94 292 GLU A N 1
ATOM 2242 C CA . GLU A 1 292 ? 16.998 15.031 16.348 1.00 89.94 292 GLU A CA 1
ATOM 2243 C C . GLU A 1 292 ? 17.144 14.334 14.989 1.00 89.94 292 GLU A C 1
ATOM 2245 O O . GLU A 1 292 ? 16.933 13.123 14.863 1.00 89.94 292 GLU A O 1
ATOM 2250 N N . MET A 1 293 ? 17.581 15.077 13.964 1.00 89.38 293 MET A N 1
ATOM 2251 C CA . MET A 1 293 ? 17.787 14.538 12.610 1.00 89.38 293 MET A CA 1
ATOM 2252 C C . MET A 1 293 ? 18.760 13.341 12.580 1.00 89.38 293 MET A C 1
ATOM 2254 O O . MET A 1 293 ? 18.604 12.442 11.760 1.00 89.38 293 MET A O 1
ATOM 2258 N N . GLN A 1 294 ? 19.741 13.285 13.485 1.00 87.06 294 GLN A N 1
ATOM 2259 C CA . GLN A 1 294 ? 20.728 12.194 13.539 1.00 87.06 294 GLN A CA 1
ATOM 2260 C C . GLN A 1 294 ? 20.136 10.852 13.999 1.00 87.06 294 GLN A C 1
ATOM 2262 O O . GLN A 1 294 ? 20.685 9.798 13.686 1.00 87.06 294 GLN A O 1
ATOM 2267 N N . LEU A 1 295 ? 19.017 10.879 14.731 1.00 86.12 295 LEU A N 1
ATOM 2268 C CA . LEU A 1 295 ? 18.289 9.680 15.163 1.00 86.12 295 LEU A CA 1
ATOM 2269 C C . LEU A 1 295 ? 17.202 9.262 14.159 1.00 86.12 295 LEU A C 1
ATOM 2271 O O . LEU A 1 295 ? 16.563 8.220 14.319 1.00 86.12 295 LEU A O 1
ATOM 2275 N N . SER A 1 296 ? 16.981 10.076 13.127 1.00 89.62 296 SER A N 1
ATOM 2276 C CA . SER A 1 296 ? 16.029 9.825 12.052 1.00 89.62 296 SER A CA 1
ATOM 2277 C C . SER A 1 296 ? 16.655 8.971 10.937 1.00 89.62 296 SER A C 1
ATOM 2279 O O . SER A 1 296 ? 17.869 9.001 10.744 1.00 89.62 296 SER A O 1
ATOM 2281 N N . PRO A 1 297 ? 15.859 8.221 10.149 1.00 89.94 297 PRO A N 1
ATOM 2282 C CA . PRO A 1 297 ? 16.349 7.584 8.925 1.00 89.94 297 PRO A CA 1
ATOM 2283 C C . PRO A 1 297 ? 16.660 8.571 7.780 1.00 89.94 297 PRO A C 1
ATOM 2285 O O . PRO A 1 297 ? 17.255 8.171 6.778 1.00 89.94 297 PRO A O 1
ATOM 2288 N N . LEU A 1 298 ? 16.275 9.848 7.908 1.00 94.50 298 LEU A N 1
ATOM 2289 C CA . LEU A 1 298 ? 16.398 10.862 6.854 1.00 94.50 298 LEU A CA 1
ATOM 2290 C C . LEU A 1 298 ? 17.829 11.082 6.311 1.00 94.50 298 LEU A C 1
ATOM 2292 O O . LEU A 1 298 ? 17.968 11.252 5.098 1.00 94.50 298 LEU A O 1
ATOM 2296 N N . PRO A 1 299 ? 18.911 11.027 7.115 1.00 94.81 299 PRO A N 1
ATOM 2297 C CA . PRO A 1 299 ? 20.270 11.111 6.582 1.00 94.81 299 PRO A CA 1
ATOM 2298 C C . PRO A 1 299 ? 20.596 10.000 5.574 1.00 94.81 299 PRO A C 1
ATOM 2300 O O . PRO A 1 299 ? 21.286 10.246 4.593 1.00 94.81 299 PRO A O 1
ATOM 2303 N N . ILE A 1 300 ? 20.051 8.792 5.756 1.00 95.00 300 ILE A N 1
ATOM 2304 C CA . ILE A 1 300 ? 20.339 7.651 4.874 1.00 95.00 300 ILE A CA 1
ATOM 2305 C C . ILE A 1 300 ? 19.728 7.879 3.486 1.00 95.00 300 ILE A C 1
ATOM 2307 O O . ILE A 1 300 ? 20.390 7.652 2.474 1.00 95.00 300 ILE A O 1
ATOM 2311 N N . VAL A 1 301 ? 18.476 8.352 3.428 1.00 95.88 301 VAL A N 1
ATOM 2312 C CA . VAL A 1 301 ? 17.828 8.674 2.145 1.00 95.88 301 VAL A CA 1
ATOM 2313 C C . VAL A 1 301 ? 18.473 9.889 1.481 1.00 95.88 301 VAL A C 1
ATOM 2315 O O . VAL A 1 301 ? 18.580 9.901 0.259 1.00 95.88 301 VAL A O 1
ATOM 2318 N N . LYS A 1 302 ? 18.983 10.862 2.255 1.00 96.00 302 LYS A N 1
ATOM 2319 C CA . LYS A 1 302 ? 19.783 11.976 1.721 1.00 96.00 302 LYS A CA 1
ATOM 2320 C C . LYS A 1 302 ? 20.983 11.466 0.929 1.00 96.00 302 LYS A C 1
ATOM 2322 O O . LYS A 1 302 ? 21.124 11.803 -0.240 1.00 96.00 302 LYS A O 1
ATOM 2327 N N . GLU A 1 303 ? 21.805 10.625 1.560 1.00 95.38 303 GLU A N 1
ATOM 2328 C CA . GLU A 1 303 ? 23.008 10.056 0.941 1.00 95.38 303 GLU A CA 1
ATOM 2329 C C . GLU A 1 303 ? 22.665 9.257 -0.330 1.00 95.38 303 GLU A C 1
ATOM 2331 O O . GLU A 1 303 ? 23.381 9.333 -1.327 1.00 95.38 303 GLU A O 1
ATOM 2336 N N . GLY A 1 304 ? 21.548 8.521 -0.313 1.00 95.12 304 GLY A N 1
ATOM 2337 C CA . GLY A 1 304 ? 21.051 7.798 -1.483 1.00 95.12 304 GLY A CA 1
ATOM 2338 C C . GLY A 1 304 ? 20.632 8.721 -2.629 1.00 95.12 304 GLY A C 1
ATOM 2339 O O . GLY A 1 304 ? 21.061 8.523 -3.765 1.00 95.12 304 GLY A O 1
ATOM 2340 N N . LEU A 1 305 ? 19.834 9.751 -2.335 1.00 95.00 305 LEU A N 1
ATOM 2341 C CA . LEU A 1 305 ? 19.351 10.715 -3.328 1.00 95.00 305 LEU A CA 1
ATOM 2342 C C . LEU A 1 305 ? 20.487 11.546 -3.934 1.00 95.00 305 LEU A C 1
ATOM 2344 O O . LEU A 1 305 ? 20.477 11.804 -5.132 1.00 95.00 305 LEU A O 1
ATOM 2348 N N . GLU A 1 306 ? 21.496 11.925 -3.149 1.00 93.12 306 GLU A N 1
ATOM 2349 C CA . GLU A 1 306 ? 22.676 12.643 -3.653 1.00 93.12 306 GLU A CA 1
ATOM 2350 C C . GLU A 1 306 ? 23.471 11.828 -4.689 1.00 93.12 306 GLU A C 1
ATOM 2352 O O . GLU A 1 306 ? 24.143 12.410 -5.544 1.00 93.12 306 GLU A O 1
ATOM 2357 N N . LYS A 1 307 ? 23.379 10.491 -4.641 1.00 92.19 307 LYS A N 1
ATOM 2358 C CA . LYS A 1 307 ? 23.999 9.587 -5.622 1.00 92.19 307 LYS A CA 1
ATOM 2359 C C . LYS A 1 307 ? 23.141 9.368 -6.867 1.00 92.19 307 LYS A C 1
ATOM 2361 O O . LYS A 1 307 ? 23.706 9.153 -7.938 1.00 92.19 307 LYS A O 1
ATOM 2366 N N . THR A 1 308 ? 21.812 9.380 -6.744 1.00 89.12 308 THR A N 1
ATOM 2367 C CA . THR A 1 308 ? 20.904 9.026 -7.851 1.00 89.12 308 THR A CA 1
ATOM 2368 C C . THR A 1 308 ? 20.320 10.230 -8.590 1.00 89.12 308 THR A C 1
ATOM 2370 O O . THR A 1 308 ? 20.045 10.133 -9.785 1.00 89.12 308 THR A O 1
ATOM 2373 N N . VAL A 1 309 ? 20.166 11.379 -7.929 1.00 87.81 309 VAL A N 1
ATOM 2374 C CA . VAL A 1 309 ? 19.560 12.584 -8.511 1.00 87.81 309 VAL A CA 1
ATOM 2375 C C . VAL A 1 309 ? 20.627 13.438 -9.193 1.00 87.81 309 VAL A C 1
ATOM 2377 O O . VAL A 1 309 ? 21.476 14.056 -8.552 1.00 87.81 309 VAL A O 1
ATOM 2380 N N . ILE A 1 310 ? 20.574 13.489 -10.524 1.00 85.31 310 ILE A N 1
ATOM 2381 C CA . ILE A 1 310 ? 21.556 14.210 -11.351 1.00 85.31 310 ILE A CA 1
ATOM 2382 C C . ILE A 1 310 ? 21.122 15.663 -11.598 1.00 85.31 310 ILE A C 1
ATOM 2384 O O . ILE A 1 310 ? 21.971 16.560 -11.682 1.00 85.31 310 ILE A O 1
ATOM 2388 N N . ASP A 1 311 ? 19.812 15.905 -11.685 1.00 91.38 311 ASP A N 1
ATOM 2389 C CA . ASP A 1 311 ? 19.253 17.227 -11.952 1.00 91.38 311 ASP A CA 1
ATOM 2390 C C . ASP A 1 311 ? 19.689 18.252 -10.888 1.00 91.38 311 ASP A C 1
ATOM 2392 O O . ASP A 1 311 ? 19.709 17.982 -9.683 1.00 91.38 311 ASP A O 1
ATOM 2396 N N . ALA A 1 312 ? 20.141 19.420 -11.346 1.00 90.56 312 ALA A N 1
ATOM 2397 C CA . ALA A 1 312 ? 20.723 20.433 -10.470 1.00 90.56 312 ALA A CA 1
ATOM 2398 C C . ALA A 1 312 ? 19.659 21.135 -9.618 1.00 90.56 312 ALA A C 1
ATOM 2400 O O . ALA A 1 312 ? 19.926 21.490 -8.469 1.00 90.56 312 ALA A O 1
ATOM 2401 N N . GLU A 1 313 ? 18.461 21.307 -10.169 1.00 92.88 313 GLU A N 1
ATOM 2402 C CA . GLU A 1 313 ? 17.356 21.973 -9.499 1.00 92.88 313 GLU A CA 1
ATOM 2403 C C . GLU A 1 313 ? 16.738 21.053 -8.440 1.00 92.88 313 GLU A C 1
ATOM 2405 O O . GLU A 1 313 ? 16.568 21.463 -7.292 1.00 92.88 313 GLU A O 1
ATOM 2410 N N . HIS A 1 314 ? 16.523 19.772 -8.751 1.00 93.00 314 HIS A N 1
ATOM 2411 C CA . HIS A 1 314 ? 16.116 18.773 -7.761 1.00 93.00 314 HIS A CA 1
ATOM 2412 C C . HIS A 1 314 ? 17.149 18.640 -6.636 1.00 93.00 314 HIS A C 1
ATOM 2414 O O . HIS A 1 314 ? 16.767 18.622 -5.467 1.00 93.00 314 HIS A O 1
ATOM 2420 N N . ARG A 1 315 ? 18.459 18.642 -6.937 1.00 93.69 315 ARG A N 1
ATOM 2421 C CA . ARG A 1 315 ? 19.511 18.644 -5.898 1.00 93.69 315 ARG A CA 1
ATOM 2422 C C . ARG A 1 315 ? 19.460 19.877 -4.997 1.00 93.69 315 ARG A C 1
ATOM 2424 O O . ARG A 1 315 ? 19.621 19.737 -3.784 1.00 93.69 315 ARG A O 1
ATOM 2431 N N . ARG A 1 316 ? 19.207 21.065 -5.559 1.00 96.06 316 ARG A N 1
ATOM 2432 C CA . ARG A 1 316 ? 19.016 22.301 -4.781 1.00 96.06 316 ARG A CA 1
ATOM 2433 C C . ARG A 1 316 ? 17.835 22.161 -3.819 1.00 96.06 316 ARG A C 1
ATOM 2435 O O . ARG A 1 316 ? 17.994 22.395 -2.625 1.00 96.06 316 ARG A O 1
ATOM 2442 N N . ARG A 1 317 ? 16.680 21.708 -4.313 1.00 95.25 317 ARG A N 1
ATOM 2443 C CA . ARG A 1 317 ? 15.462 21.542 -3.500 1.00 95.25 317 ARG A CA 1
ATOM 2444 C C . ARG A 1 317 ? 15.603 20.472 -2.418 1.00 95.25 317 ARG A C 1
ATOM 2446 O O . ARG A 1 317 ? 15.097 20.641 -1.309 1.00 95.25 317 ARG A O 1
ATOM 2453 N N . ILE A 1 318 ? 16.325 19.386 -2.702 1.00 94.75 318 ILE A N 1
ATOM 2454 C CA . ILE A 1 318 ? 16.694 18.386 -1.691 1.00 94.75 318 ILE A CA 1
ATOM 2455 C C . ILE A 1 318 ? 17.525 19.055 -0.593 1.00 94.75 318 ILE A C 1
ATOM 2457 O O . ILE A 1 318 ? 17.198 18.918 0.584 1.00 94.75 318 ILE A O 1
ATOM 2461 N N . ALA A 1 319 ? 18.560 19.819 -0.954 1.00 95.00 319 ALA A N 1
ATOM 2462 C CA . ALA A 1 319 ? 19.392 20.519 0.021 1.00 95.00 319 ALA A CA 1
ATOM 2463 C C . ALA A 1 319 ? 18.580 21.498 0.890 1.00 95.00 319 ALA A C 1
ATOM 2465 O O . ALA A 1 319 ? 18.779 21.525 2.101 1.00 95.00 319 ALA A O 1
ATOM 2466 N N . GLU A 1 320 ? 17.628 22.231 0.306 1.00 95.81 320 GLU A N 1
ATOM 2467 C CA . GLU A 1 320 ? 16.710 23.116 1.042 1.00 95.81 320 GLU A CA 1
ATOM 2468 C C . GLU A 1 320 ? 15.794 22.345 1.996 1.00 95.81 320 GLU A C 1
ATOM 2470 O O . GLU A 1 320 ? 15.631 22.740 3.148 1.00 95.81 320 GLU A O 1
ATOM 2475 N N . THR A 1 321 ? 15.273 21.195 1.562 1.00 96.06 321 THR A N 1
ATOM 2476 C CA . THR A 1 321 ? 14.457 20.313 2.412 1.00 96.06 321 THR A CA 1
ATOM 2477 C C . THR A 1 321 ? 15.240 19.848 3.642 1.00 96.06 321 THR A C 1
ATOM 2479 O O . THR A 1 321 ? 14.716 19.855 4.751 1.00 96.06 321 THR A O 1
ATOM 2482 N N . PHE A 1 322 ? 16.513 19.475 3.470 1.00 95.81 322 PHE A N 1
ATOM 2483 C CA . PHE A 1 322 ? 17.383 19.095 4.587 1.00 95.81 322 PHE A CA 1
ATOM 2484 C C . PHE A 1 322 ? 17.875 20.286 5.415 1.00 95.81 322 PHE A C 1
ATOM 2486 O O . PHE A 1 322 ? 18.176 20.105 6.590 1.00 95.81 322 PHE A O 1
ATOM 2493 N N . GLY A 1 323 ? 17.930 21.485 4.834 1.00 93.88 323 GLY A N 1
ATOM 2494 C CA . GLY A 1 323 ? 18.170 22.726 5.567 1.00 93.88 323 GLY A CA 1
ATOM 2495 C C . GLY A 1 323 ? 17.017 23.079 6.508 1.00 93.88 323 GLY A C 1
ATOM 2496 O O . GLY A 1 323 ? 17.266 23.531 7.612 1.00 93.88 323 GLY A O 1
ATOM 2497 N N . ALA A 1 324 ? 15.771 22.794 6.123 1.00 92.25 324 ALA A N 1
ATOM 2498 C CA . ALA A 1 324 ? 14.599 22.978 6.985 1.00 92.25 324 ALA A CA 1
ATOM 2499 C C . ALA A 1 324 ? 14.521 21.986 8.167 1.00 92.25 324 ALA A C 1
ATOM 2501 O O . ALA A 1 324 ? 13.684 22.150 9.052 1.00 92.25 324 ALA A O 1
ATOM 2502 N N . LEU A 1 325 ? 15.355 20.939 8.169 1.00 91.06 325 LEU A N 1
ATOM 2503 C CA . LEU A 1 325 ? 15.379 19.883 9.188 1.00 91.06 325 LEU A CA 1
ATOM 2504 C C . LEU A 1 325 ? 16.461 20.066 10.265 1.00 91.06 325 LEU A C 1
ATOM 2506 O O . LEU A 1 325 ? 16.460 19.294 11.228 1.00 91.06 325 LEU A O 1
ATOM 2510 N N . GLY A 1 326 ? 17.401 21.000 10.083 1.00 80.25 326 GLY A N 1
ATOM 2511 C CA . GLY A 1 326 ? 18.571 21.197 10.951 1.00 80.25 326 GLY A CA 1
ATOM 2512 C C . GLY A 1 326 ? 18.691 22.622 11.455 1.00 80.25 326 GLY A C 1
ATOM 2513 O O . GLY A 1 326 ? 19.173 22.769 12.599 1.00 80.25 326 GLY A O 1
#

Radius of gyration: 25.6 Å; chains: 1; bounding box: 75×51×60 Å

Foldseek 3Di:
DDDDDDDDPLRVVLVVVVCVCCVVPVDHDPPVRVVVNVVVVVVSVVVVVVVVVVVVLLVLLLVLLLVVLLLVLLLVVLVVLVVCVVPPDDDDDDPQLPLSVCSLVLVLVSSLVSLVVVCVVVVLPLVSLLSNLSSCSNVVNLVSSVVSLVSSCVSPVPPPSSVVNCCSSPVSPSPPLPQLCQQVLLVVLQVQLLVCLLVLNLSSNLVSLVRSVSNPPDPLVSLLSNLLSCLSSVVLSSNVSSLVPDDDDALDLSNLSSLLSVLLSCLSVVNPCNVVSLVVSLVSLVVNVPRDPVPDSVVSSLSNCVNRPPDPSSPVSNVSSVVSND